Protein AF-A0AAE1B5F7-F1 (afdb_monomer)

Secondary structure (DSSP, 8-state):
------PPP---------S------TT--TT---HHHHTSEEEEEESS----SS---S---EEEEEESSS--TT--STTTTTEEEEEEESS--EEEEE--S--EE--SSS-EEEEE----EEE-TTS-EEE-EEEEEEEE-TT------SSTT-EEEPS-EEEEEEETTTTEEEEEEEEGGGS----------HHHHHHHHHHHHHHHHHHHHHHHHHHTT--GGGGSTTHHHHHHHHHHHHHHHHHHHHHHHGGG-------

Solvent-accessible surface area (backbone atoms only — not comparable to full-atom values): 15334 Å² total; per-residue (Å²): 137,88,82,82,81,86,82,80,81,91,83,77,84,88,79,86,80,95,72,92,75,84,74,82,58,99,80,66,62,85,55,52,54,59,66,61,56,49,51,33,34,32,35,41,86,32,70,55,83,62,92,68,84,83,85,66,91,68,61,57,54,29,39,38,40,43,33,45,59,38,56,34,63,86,42,89,46,77,62,24,47,52,12,15,24,25,38,45,35,92,88,54,52,41,17,32,5,32,52,40,82,71,32,69,47,68,60,102,56,92,37,39,30,35,53,28,50,71,19,41,82,38,79,20,78,77,77,48,76,36,48,18,22,29,41,40,39,26,39,55,29,86,83,33,70,73,77,81,68,102,58,79,74,46,78,37,74,64,69,56,76,70,50,76,48,70,39,53,77,69,32,34,36,42,36,31,31,41,20,28,36,27,39,62,54,80,74,76,68,82,67,78,48,72,66,55,55,52,50,52,55,50,51,54,54,50,52,52,50,47,54,56,35,26,54,54,27,45,76,71,68,41,61,76,76,60,21,46,63,64,44,73,57,62,70,44,43,65,57,54,50,53,51,53,50,50,56,56,57,56,57,61,61,63,72,78,68,79,73,93,81,88,129

Foldseek 3Di:
DDDDDDDDDDPDDDDDDDDDDPPPPVFDPAQFDCVLQQQEKEKEWAQAADDDAPDDPRGFIKIKIAHALDAPCVPPDPPRHQARIWIGTPVDIWRQFHHDNHQWDDDVDLKIKGKGWQIDFGQAPVRDTGHHIEIEIEDADLVQANDDDPDGYDHYYRPAWDDWHAHRNHNYIYTYGYYNRSDGDPPVPVPCPPVNVVVVVVVVVVVVQQVVQLVVCVVVVDDDCSSGRPSVVVVCVVVVVVVVVCVVVVVVVVVPPPDPDDD

Mean predicted aligned error: 15.22 Å

Structure (mmCIF, N/CA/C/O backbone):
data_AF-A0AAE1B5F7-F1
#
_entry.id   AF-A0AAE1B5F7-F1
#
loop_
_atom_site.group_PDB
_atom_site.id
_atom_site.type_symbol
_atom_site.label_atom_id
_atom_site.label_alt_id
_atom_site.label_comp_id
_atom_site.label_asym_id
_atom_site.label_entity_id
_atom_site.label_seq_id
_atom_site.pdbx_PDB_ins_code
_atom_site.Cartn_x
_atom_site.Cartn_y
_atom_site.Cartn_z
_atom_site.occupancy
_atom_site.B_iso_or_equiv
_atom_site.auth_seq_id
_atom_site.auth_comp_id
_atom_site.auth_asym_id
_atom_site.auth_atom_id
_atom_site.pdbx_PDB_model_num
ATOM 1 N N . MET A 1 1 ? 36.929 -25.342 -2.440 1.00 39.12 1 MET A N 1
ATOM 2 C CA . MET A 1 1 ? 35.970 -25.092 -1.342 1.00 39.12 1 MET A CA 1
ATOM 3 C C . MET A 1 1 ? 34.573 -25.347 -1.876 1.00 39.12 1 MET A C 1
ATOM 5 O O . MET A 1 1 ? 34.064 -24.536 -2.635 1.00 39.12 1 MET A O 1
ATOM 9 N N . GLN A 1 2 ? 34.016 -26.521 -1.584 1.00 28.66 2 GLN A N 1
ATOM 10 C CA . GLN A 1 2 ? 32.640 -26.877 -1.932 1.00 28.66 2 GLN A CA 1
ATOM 11 C C . GLN A 1 2 ? 31.728 -26.408 -0.796 1.00 28.66 2 GLN A C 1
ATOM 13 O O . GLN A 1 2 ? 31.968 -26.753 0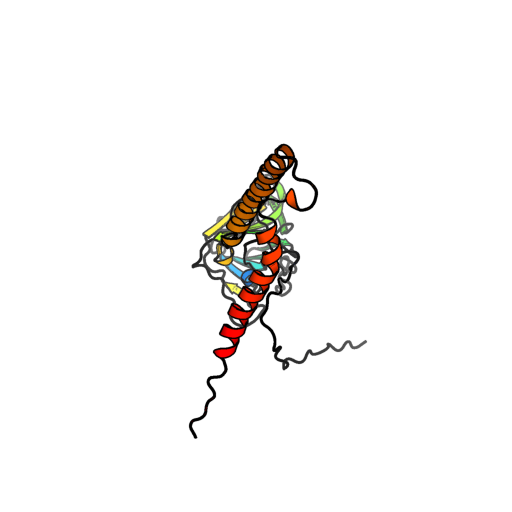.358 1.00 28.66 2 GLN A O 1
ATOM 18 N N . VAL A 1 3 ? 30.721 -25.600 -1.123 1.00 32.44 3 VAL A N 1
ATOM 19 C CA . VAL A 1 3 ? 29.686 -25.162 -0.183 1.00 32.44 3 VAL A CA 1
ATOM 20 C C . VAL A 1 3 ? 28.408 -25.907 -0.541 1.00 32.44 3 VAL A C 1
ATOM 22 O O . VAL A 1 3 ? 27.803 -25.664 -1.582 1.00 32.44 3 VAL A O 1
ATOM 25 N N . THR A 1 4 ? 28.032 -26.850 0.312 1.00 29.94 4 THR A N 1
ATOM 26 C CA . THR A 1 4 ? 26.764 -27.580 0.244 1.00 29.94 4 THR A CA 1
ATOM 27 C C . THR A 1 4 ? 25.649 -26.711 0.839 1.00 29.94 4 THR A C 1
ATOM 29 O O . THR A 1 4 ? 25.837 -26.187 1.939 1.00 29.94 4 THR A O 1
ATOM 32 N N . PRO A 1 5 ? 24.483 -26.552 0.190 1.00 33.81 5 PRO A N 1
ATOM 33 C CA . PRO A 1 5 ? 23.350 -25.867 0.799 1.00 33.81 5 PRO A CA 1
ATOM 34 C C . PRO A 1 5 ? 22.538 -26.815 1.697 1.00 33.81 5 PRO A C 1
ATOM 36 O O . PRO A 1 5 ? 22.235 -27.950 1.333 1.00 33.81 5 PRO A O 1
ATOM 39 N N . LEU A 1 6 ? 22.173 -26.319 2.882 1.00 31.50 6 LEU A N 1
ATOM 40 C CA . LEU A 1 6 ? 21.264 -26.964 3.832 1.00 31.50 6 LEU A CA 1
ATOM 41 C C . LEU A 1 6 ? 19.841 -27.027 3.257 1.00 31.50 6 LEU A C 1
ATOM 43 O O . LEU A 1 6 ? 19.159 -26.009 3.138 1.00 31.50 6 LEU A O 1
ATOM 47 N N . ILE A 1 7 ? 19.387 -28.239 2.945 1.00 33.91 7 ILE A N 1
ATOM 48 C CA . ILE A 1 7 ? 17.993 -28.557 2.619 1.00 33.91 7 ILE A CA 1
ATOM 49 C C . ILE A 1 7 ? 17.186 -28.522 3.927 1.00 33.91 7 ILE A C 1
ATOM 51 O O . ILE A 1 7 ? 17.466 -29.283 4.852 1.00 33.91 7 ILE A O 1
ATOM 55 N N . LYS A 1 8 ? 16.194 -27.627 4.022 1.00 36.69 8 LYS A N 1
ATOM 56 C CA . LYS A 1 8 ? 15.188 -27.631 5.098 1.00 36.69 8 LYS A CA 1
ATOM 57 C C . LYS A 1 8 ? 14.030 -28.557 4.714 1.00 36.69 8 LYS A C 1
ATOM 59 O O . LYS A 1 8 ? 13.440 -28.412 3.649 1.00 36.69 8 LYS A O 1
ATOM 64 N N . ASP A 1 9 ? 13.742 -29.486 5.614 1.00 33.28 9 ASP A N 1
ATOM 65 C CA . ASP A 1 9 ? 12.749 -30.559 5.527 1.00 33.28 9 ASP A CA 1
ATOM 66 C C . ASP A 1 9 ? 11.289 -30.026 5.566 1.00 33.28 9 ASP A C 1
ATOM 68 O O . ASP A 1 9 ? 10.958 -29.265 6.484 1.00 33.28 9 ASP A O 1
ATOM 72 N N . PRO A 1 10 ? 10.404 -30.364 4.600 1.00 38.94 10 PRO A N 1
ATOM 73 C CA . PRO A 1 10 ? 9.075 -29.757 4.468 1.00 38.94 10 PRO A CA 1
ATOM 74 C C . PRO A 1 10 ? 7.929 -30.453 5.236 1.00 38.94 10 PRO A C 1
ATOM 76 O O . PRO A 1 10 ? 6.769 -30.127 4.991 1.00 38.94 10 PRO A O 1
ATOM 79 N N . THR A 1 11 ? 8.175 -31.383 6.166 1.00 34.34 11 THR A N 1
ATOM 80 C CA . THR A 1 11 ? 7.097 -32.251 6.705 1.00 34.34 11 THR A CA 1
ATOM 81 C C . THR A 1 11 ? 6.699 -32.058 8.174 1.00 34.34 11 THR A C 1
ATOM 83 O O . THR A 1 11 ? 6.079 -32.952 8.749 1.00 34.34 11 THR A O 1
ATOM 86 N N . LYS A 1 12 ? 6.948 -30.903 8.809 1.00 31.64 12 LYS A N 1
ATOM 87 C CA . LYS A 1 12 ? 6.387 -30.629 10.154 1.00 31.64 12 LYS A CA 1
ATOM 88 C C . LYS A 1 12 ? 5.218 -29.632 10.133 1.00 31.64 12 LYS A C 1
ATOM 90 O O . LYS A 1 12 ? 5.454 -28.440 9.943 1.00 31.64 12 LYS A O 1
ATOM 95 N N . PRO A 1 13 ? 3.971 -30.076 10.396 1.00 33.38 13 PRO A N 1
ATOM 96 C CA . PRO A 1 13 ? 2.857 -29.172 10.651 1.00 33.38 13 PRO A CA 1
ATOM 97 C C . PRO A 1 13 ? 2.987 -28.565 12.056 1.00 33.38 13 PRO A C 1
ATOM 99 O O . PRO A 1 13 ? 3.070 -29.281 13.054 1.00 33.38 13 PRO A O 1
ATOM 102 N N . TYR A 1 14 ? 2.999 -27.234 12.139 1.00 35.84 14 TYR A N 1
ATOM 103 C CA . TYR A 1 14 ? 2.874 -26.516 13.407 1.00 35.84 14 TYR A CA 1
ATOM 104 C C . TYR A 1 14 ? 1.413 -26.547 13.869 1.00 35.84 14 TYR A C 1
ATOM 106 O O . TYR A 1 14 ? 0.544 -25.916 13.269 1.00 35.84 14 TYR A O 1
ATOM 114 N N . ALA A 1 15 ? 1.159 -27.290 14.944 1.00 36.66 15 ALA A N 1
ATOM 115 C CA . ALA A 1 15 ? -0.082 -27.272 15.704 1.00 36.66 15 ALA A CA 1
ATOM 116 C C . ALA A 1 15 ? 0.082 -26.409 16.970 1.00 36.66 15 ALA A C 1
ATOM 118 O O . ALA A 1 15 ? 1.083 -26.527 17.676 1.00 36.66 15 ALA A O 1
ATOM 119 N N . GLY A 1 16 ? -0.937 -25.593 17.267 1.00 33.34 16 GLY A N 1
ATOM 120 C CA . GLY A 1 16 ? -1.094 -24.802 18.499 1.00 33.34 16 GLY A CA 1
ATOM 121 C C . GLY A 1 16 ? -0.677 -23.330 18.334 1.00 33.34 16 GLY A C 1
ATOM 122 O O . GLY A 1 16 ? 0.374 -23.047 17.785 1.00 33.34 16 GLY A O 1
ATOM 123 N N . ASN A 1 17 ? -1.415 -22.319 18.791 1.00 30.75 17 ASN A N 1
ATOM 124 C CA . ASN A 1 17 ? -2.595 -22.302 19.643 1.00 30.75 17 ASN A CA 1
ATOM 125 C C . ASN A 1 17 ? -3.299 -20.938 19.483 1.00 30.75 17 ASN A C 1
ATOM 127 O O . ASN A 1 17 ? -2.647 -19.918 19.252 1.00 30.75 17 ASN A O 1
ATOM 131 N N . SER A 1 18 ? -4.625 -20.912 19.613 1.00 47.12 18 SER A N 1
ATOM 132 C CA . SER A 1 18 ? -5.421 -19.686 19.603 1.00 47.12 18 SER A CA 1
ATOM 133 C C . SER A 1 18 ? -5.291 -18.943 20.932 1.00 47.12 18 SER A C 1
ATOM 135 O O . SER A 1 18 ? -5.803 -19.418 21.940 1.00 47.12 18 SER A O 1
ATOM 137 N N . SER A 1 19 ? -4.672 -17.764 20.918 1.00 36.56 19 SER A N 1
ATOM 138 C CA . SER A 1 19 ? -4.978 -16.649 21.829 1.00 36.56 19 SER A CA 1
ATOM 139 C C . SER A 1 19 ? -3.988 -15.510 21.591 1.00 36.56 19 SER A C 1
ATOM 141 O O . SER A 1 19 ? -2.807 -15.646 21.891 1.00 36.56 19 SER A O 1
ATOM 143 N N . HIS A 1 20 ? -4.486 -14.392 21.055 1.00 40.84 20 HIS A N 1
ATOM 144 C CA . HIS A 1 20 ? -3.958 -13.037 21.254 1.00 40.84 20 HIS A CA 1
ATOM 145 C C . HIS A 1 20 ? -2.428 -12.888 21.381 1.00 40.84 20 HIS A C 1
ATOM 147 O O . HIS A 1 20 ? -1.924 -12.413 22.393 1.00 40.84 20 HIS A O 1
ATOM 153 N N . GLN A 1 21 ? -1.680 -13.182 20.319 1.00 35.28 21 GLN A N 1
ATOM 154 C CA . GLN A 1 21 ? -0.366 -12.568 20.138 1.00 35.28 21 GLN A CA 1
ATOM 155 C C . GLN A 1 21 ? -0.509 -11.421 19.140 1.00 35.28 21 GLN A C 1
ATOM 157 O O . GLN A 1 21 ? -0.551 -11.619 17.927 1.00 35.28 21 GLN A O 1
ATOM 162 N N . ARG A 1 22 ? -0.602 -10.194 19.673 1.00 40.88 22 ARG A N 1
ATOM 163 C CA . ARG A 1 22 ? -0.218 -8.984 18.936 1.00 40.88 22 ARG A CA 1
ATOM 164 C C . ARG A 1 22 ? 1.265 -9.138 18.611 1.00 40.88 22 ARG A C 1
ATOM 166 O O . ARG A 1 22 ? 2.125 -8.731 19.385 1.00 40.88 22 ARG A O 1
ATOM 173 N N . PHE A 1 23 ? 1.557 -9.755 17.472 1.00 40.53 23 PHE A N 1
ATOM 174 C CA . PHE A 1 23 ? 2.849 -9.614 16.826 1.00 40.53 23 PHE A CA 1
ATOM 175 C C . PHE A 1 23 ? 2.984 -8.140 16.450 1.00 40.53 23 PHE A C 1
ATOM 177 O O . PHE A 1 23 ? 2.450 -7.698 15.433 1.00 40.53 23 PHE A O 1
ATOM 184 N N . TYR A 1 24 ? 3.651 -7.367 17.306 1.00 38.56 24 TYR A N 1
ATOM 185 C CA . TYR A 1 24 ? 4.179 -6.061 16.938 1.00 38.56 24 TYR A CA 1
ATOM 186 C C . TYR A 1 24 ? 5.165 -6.291 15.788 1.00 38.56 24 TYR A C 1
ATOM 188 O O . TYR A 1 24 ? 6.317 -6.657 16.000 1.00 38.56 24 TYR A O 1
ATOM 196 N N . LYS A 1 25 ? 4.679 -6.150 14.551 1.00 48.97 25 LYS A N 1
ATOM 197 C CA . LYS A 1 25 ? 5.530 -6.052 13.369 1.00 48.97 25 LYS A CA 1
ATOM 198 C C . LYS A 1 25 ? 6.017 -4.601 13.306 1.00 48.97 25 LYS A C 1
ATOM 200 O O . LYS A 1 25 ? 5.171 -3.717 13.181 1.00 48.97 25 LYS A O 1
ATOM 205 N N . PRO A 1 26 ? 7.332 -4.338 13.387 1.00 43.59 26 PRO A N 1
ATOM 206 C CA . PRO A 1 26 ? 7.881 -2.991 13.587 1.00 43.59 26 PRO A CA 1
ATOM 207 C C . PRO A 1 26 ? 7.655 -1.991 12.434 1.00 43.59 26 PRO A C 1
ATOM 209 O O . PRO A 1 26 ? 8.122 -0.863 12.518 1.00 43.59 26 PRO A O 1
ATOM 212 N N . TYR A 1 27 ? 6.908 -2.357 11.387 1.00 55.88 27 TYR A N 1
ATOM 213 C CA . TYR A 1 27 ? 6.725 -1.543 10.179 1.00 55.88 27 TYR A CA 1
ATOM 214 C C . TYR A 1 27 ? 5.295 -1.583 9.616 1.00 55.88 27 TYR A C 1
ATOM 216 O O . TYR A 1 27 ? 5.091 -1.352 8.429 1.00 55.88 27 TYR A O 1
ATOM 224 N N . ALA A 1 28 ? 4.296 -1.904 10.446 1.00 65.06 28 ALA A N 1
ATOM 225 C CA . ALA A 1 28 ? 2.895 -1.907 10.027 1.00 65.06 28 ALA A CA 1
ATOM 226 C C . ALA A 1 28 ? 2.299 -0.494 10.054 1.00 65.06 28 ALA A C 1
ATOM 228 O O . ALA A 1 28 ? 2.217 0.117 11.117 1.00 65.06 28 ALA A O 1
ATOM 229 N N . VAL A 1 29 ? 1.838 0.009 8.902 1.00 76.94 29 VAL A N 1
ATOM 230 C CA . VAL A 1 29 ? 1.009 1.223 8.853 1.00 76.94 29 VAL A CA 1
ATOM 231 C C . VAL A 1 29 ? -0.304 0.929 9.600 1.00 76.94 29 VAL A C 1
ATOM 233 O O . VAL A 1 29 ? -1.052 0.046 9.164 1.00 76.94 29 VAL A O 1
ATOM 236 N N . PRO A 1 30 ? -0.603 1.610 10.724 1.00 78.88 30 PRO A N 1
ATOM 237 C CA . PRO A 1 30 ? -1.748 1.264 11.557 1.00 78.88 30 PRO A CA 1
ATOM 238 C C . PRO A 1 30 ? -3.066 1.316 10.779 1.00 78.88 30 PRO A C 1
ATOM 240 O O . PRO A 1 30 ? -3.359 2.282 10.075 1.00 78.88 30 PRO A O 1
ATOM 243 N N . GLY A 1 31 ? -3.880 0.270 10.926 1.00 80.44 31 GLY A N 1
ATOM 244 C CA . GLY A 1 31 ? -5.232 0.213 10.371 1.00 80.44 31 GLY A CA 1
ATOM 245 C C . GLY A 1 31 ? -5.347 -0.266 8.922 1.00 80.44 31 GLY A C 1
ATOM 246 O O . GLY A 1 31 ? -6.475 -0.431 8.466 1.00 80.44 31 GLY A O 1
ATOM 247 N N . PHE A 1 32 ? -4.243 -0.542 8.221 1.00 87.19 32 PHE A N 1
ATOM 248 C CA . PHE A 1 32 ? -4.261 -1.078 6.854 1.00 87.19 32 PHE A CA 1
ATOM 249 C C . PHE A 1 32 ? -3.722 -2.512 6.788 1.00 87.19 32 PHE A C 1
ATOM 251 O O . PHE A 1 32 ? -2.839 -2.893 7.553 1.00 87.19 32 PHE A O 1
ATOM 258 N N . ASP A 1 33 ? -4.232 -3.298 5.840 1.00 88.25 33 ASP A N 1
ATOM 259 C CA . ASP A 1 33 ? -3.763 -4.658 5.556 1.00 88.25 33 ASP A CA 1
ATOM 260 C C . ASP A 1 33 ? -3.138 -4.709 4.162 1.00 88.25 33 ASP A C 1
ATOM 262 O O . ASP A 1 33 ? -3.834 -4.659 3.154 1.00 88.25 33 ASP A O 1
ATOM 266 N N . TYR A 1 34 ? -1.815 -4.797 4.091 1.00 88.56 34 TYR A N 1
ATOM 267 C CA . TYR A 1 34 ? -1.070 -4.822 2.832 1.00 88.56 34 TYR A CA 1
ATOM 268 C C . TYR A 1 34 ? -0.324 -6.144 2.602 1.00 88.56 34 TYR A C 1
ATOM 270 O O . TYR A 1 34 ? 0.445 -6.249 1.648 1.00 88.56 34 TYR A O 1
ATOM 278 N N . PHE A 1 35 ? -0.565 -7.183 3.415 1.00 87.81 35 PHE A N 1
ATOM 279 C CA . PHE A 1 35 ? 0.177 -8.450 3.320 1.00 87.81 35 PHE A CA 1
ATOM 280 C C . PHE A 1 35 ? -0.008 -9.151 1.974 1.00 87.81 35 PHE A C 1
ATOM 282 O O . PHE A 1 35 ? 0.935 -9.725 1.428 1.00 87.81 35 PHE A O 1
ATOM 289 N N . ASN A 1 36 ? -1.207 -9.054 1.398 1.00 88.69 36 ASN A N 1
ATOM 290 C CA . ASN A 1 36 ? -1.457 -9.616 0.076 1.00 88.69 36 ASN A CA 1
ATOM 291 C C . ASN A 1 36 ? -0.635 -8.916 -1.011 1.00 88.69 36 ASN A C 1
ATOM 293 O O . ASN A 1 36 ? -0.268 -9.566 -1.983 1.00 88.69 36 ASN A O 1
ATOM 297 N N . LEU A 1 37 ? -0.312 -7.627 -0.848 1.00 90.06 37 LEU A N 1
ATOM 298 C CA . LEU A 1 37 ? 0.513 -6.892 -1.810 1.00 90.06 37 LEU A CA 1
ATOM 299 C C . LEU A 1 37 ? 1.960 -7.393 -1.791 1.00 90.06 37 LEU A C 1
ATOM 301 O O . LEU A 1 37 ? 2.561 -7.541 -2.849 1.00 90.06 37 LEU A O 1
ATOM 305 N N . THR A 1 38 ? 2.499 -7.702 -0.610 1.00 90.19 38 THR A N 1
ATOM 306 C CA . THR A 1 38 ? 3.886 -8.173 -0.440 1.00 90.19 38 THR A CA 1
ATOM 307 C C . THR A 1 38 ? 4.090 -9.643 -0.812 1.00 90.19 38 THR A C 1
ATOM 309 O O . THR A 1 38 ? 5.218 -10.100 -0.922 1.00 90.19 38 THR A O 1
ATOM 312 N N . ALA A 1 39 ? 3.016 -10.414 -0.989 1.00 87.56 39 ALA A N 1
ATOM 313 C CA . ALA A 1 39 ? 3.098 -11.857 -1.220 1.00 87.56 39 ALA A CA 1
ATOM 314 C C . ALA A 1 39 ? 3.431 -12.255 -2.676 1.00 87.56 39 ALA A C 1
ATOM 316 O O . ALA A 1 39 ? 3.707 -13.426 -2.946 1.00 87.56 39 ALA A O 1
ATOM 317 N N . ALA A 1 40 ? 3.402 -11.310 -3.620 1.00 88.88 40 ALA A N 1
ATOM 318 C CA . ALA A 1 40 ? 3.631 -11.559 -5.041 1.00 88.88 40 ALA A CA 1
ATOM 319 C C . ALA A 1 40 ? 4.286 -10.357 -5.737 1.00 88.88 40 ALA A C 1
ATOM 321 O O . ALA A 1 40 ? 4.330 -9.250 -5.200 1.00 88.88 40 ALA A O 1
ATOM 322 N N . VAL A 1 41 ? 4.783 -10.587 -6.953 1.00 91.50 41 VAL A N 1
ATOM 323 C CA . VAL A 1 41 ? 5.164 -9.514 -7.878 1.00 91.50 41 VAL A CA 1
ATOM 324 C C . VAL A 1 41 ? 3.969 -9.227 -8.777 1.00 91.50 41 VAL A C 1
ATOM 326 O O . VAL A 1 41 ? 3.303 -10.147 -9.252 1.00 91.50 41 VAL A O 1
ATOM 329 N N . TRP A 1 42 ? 3.694 -7.955 -9.022 1.00 92.75 42 TRP A N 1
ATOM 330 C CA . TRP A 1 42 ? 2.533 -7.520 -9.785 1.00 92.75 42 TRP A CA 1
ATOM 331 C C . TRP A 1 42 ? 2.966 -6.973 -11.134 1.00 92.75 42 TRP A C 1
ATOM 333 O O . TRP A 1 42 ? 3.833 -6.111 -11.194 1.00 92.75 42 TRP A O 1
ATOM 343 N N . ALA A 1 43 ? 2.359 -7.468 -12.205 1.00 93.00 43 ALA A N 1
ATOM 344 C CA . ALA A 1 43 ? 2.555 -6.982 -13.560 1.00 93.00 43 ALA A CA 1
ATOM 345 C C . ALA A 1 43 ? 1.326 -6.207 -14.039 1.00 93.00 43 ALA A C 1
ATOM 347 O O . ALA A 1 43 ? 0.176 -6.582 -13.783 1.00 93.00 43 ALA A O 1
ATOM 348 N N . LEU A 1 44 ? 1.576 -5.125 -14.762 1.00 92.56 44 LEU A N 1
ATOM 349 C CA . LEU A 1 44 ? 0.572 -4.325 -15.438 1.00 92.56 44 LEU A CA 1
ATOM 350 C C . LEU A 1 44 ? 0.939 -4.219 -16.908 1.00 92.56 44 LEU A C 1
ATOM 352 O O . LEU A 1 44 ? 1.967 -3.642 -17.242 1.00 92.56 44 LEU A O 1
ATOM 356 N N . ASN A 1 45 ? 0.063 -4.718 -17.772 1.00 91.44 45 ASN A N 1
ATOM 357 C CA . ASN A 1 45 ? 0.176 -4.494 -19.207 1.00 91.44 45 ASN A CA 1
ATOM 358 C C . ASN A 1 45 ? -0.427 -3.127 -19.530 1.00 91.44 45 ASN A C 1
ATOM 360 O O . ASN A 1 45 ? -1.620 -2.899 -19.308 1.00 91.44 45 ASN A O 1
ATOM 364 N N . LEU A 1 46 ? 0.408 -2.218 -20.015 1.00 88.19 46 LEU A N 1
ATOM 365 C CA . LEU A 1 46 ? 0.053 -0.853 -20.361 1.00 88.19 46 LEU A CA 1
ATOM 366 C C . LEU A 1 46 ? 0.113 -0.709 -21.878 1.00 88.19 46 LEU A C 1
ATOM 368 O O . LEU A 1 46 ? 1.155 -0.923 -22.485 1.00 88.19 46 LEU A O 1
ATOM 372 N N . ASN A 1 47 ? -1.003 -0.315 -22.487 1.00 81.25 47 ASN A N 1
ATOM 373 C CA . ASN A 1 47 ? -1.060 -0.037 -23.929 1.00 81.25 47 ASN A CA 1
ATOM 374 C C . ASN A 1 47 ? -0.704 1.426 -24.249 1.00 81.25 47 ASN A C 1
ATOM 376 O O . ASN A 1 47 ? -0.545 1.795 -25.404 1.00 81.25 47 ASN A O 1
ATOM 380 N N . GLN A 1 48 ? -0.637 2.271 -23.220 1.00 71.19 48 GLN A N 1
ATOM 381 C CA . GLN A 1 48 ? -0.339 3.698 -23.274 1.00 71.19 48 GLN A CA 1
ATOM 382 C C . GLN A 1 48 ? 0.199 4.125 -21.898 1.00 71.19 48 GLN A C 1
ATOM 384 O O . GLN A 1 48 ? -0.094 3.459 -20.904 1.00 71.19 48 GLN A O 1
ATOM 389 N N . SER A 1 49 ? 0.954 5.229 -21.834 1.00 75.00 49 SER A N 1
ATOM 390 C CA . SER A 1 49 ? 1.518 5.809 -20.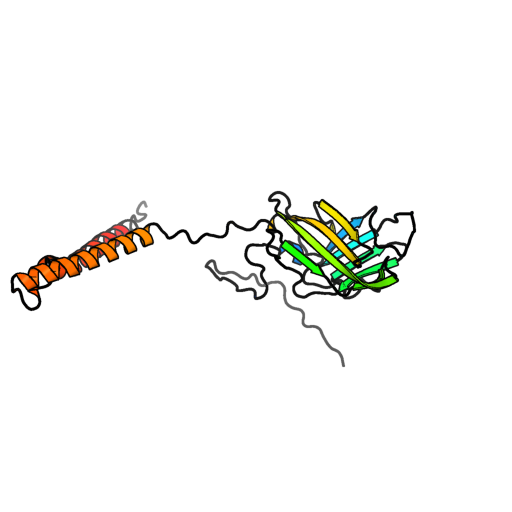590 1.00 75.00 49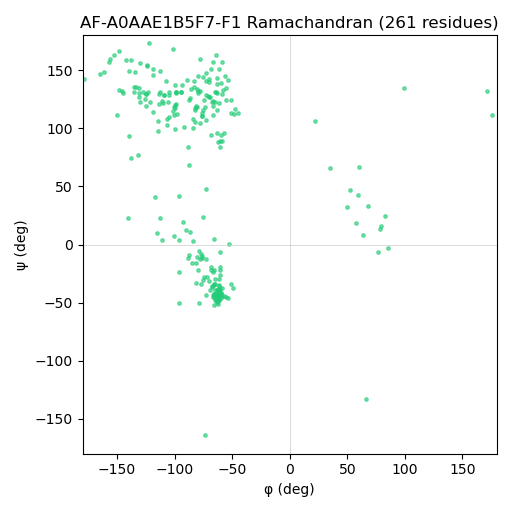 SER A CA 1
ATOM 391 C C . SER A 1 49 ? 2.825 5.202 -20.061 1.00 75.00 49 SER A C 1
ATOM 393 O O . SER A 1 49 ? 3.128 5.333 -18.877 1.00 75.00 49 SER A O 1
ATOM 395 N N . CYS A 1 50 ? 3.622 4.592 -20.931 1.00 85.88 50 CYS A N 1
ATOM 396 C CA . CYS A 1 50 ? 4.991 4.192 -20.615 1.00 85.88 50 CYS A CA 1
ATOM 397 C C . CYS A 1 50 ? 5.913 5.419 -20.538 1.00 85.88 50 CYS A C 1
ATOM 399 O O . CYS A 1 50 ? 5.725 6.397 -21.264 1.00 85.88 50 CYS A O 1
ATOM 401 N N . VAL A 1 51 ? 6.925 5.365 -19.675 1.00 86.88 51 VAL A N 1
ATOM 402 C CA . VAL A 1 51 ? 8.024 6.331 -19.656 1.00 86.88 51 VAL A CA 1
ATOM 403 C C . VAL A 1 51 ? 8.818 6.156 -20.946 1.00 86.88 51 VAL A C 1
ATOM 405 O O . VAL A 1 51 ? 9.339 5.072 -21.206 1.00 86.88 51 VAL A O 1
ATOM 408 N N . SER A 1 52 ? 8.884 7.207 -21.759 1.00 79.56 52 SER A N 1
ATOM 409 C CA . SER A 1 52 ? 9.627 7.230 -23.020 1.00 79.56 52 SER A CA 1
ATOM 410 C C . SER A 1 52 ? 10.453 8.513 -23.108 1.00 79.56 52 SER A C 1
ATOM 412 O O . SER A 1 52 ? 9.900 9.587 -22.841 1.00 79.56 52 SER A O 1
ATOM 414 N N . PRO A 1 53 ? 11.727 8.457 -23.524 1.00 64.75 53 PRO A N 1
ATOM 415 C CA . PRO A 1 53 ? 12.510 9.662 -23.759 1.00 64.75 53 PRO A CA 1
ATOM 416 C C . PRO A 1 53 ? 11.863 10.506 -24.872 1.00 64.75 53 PRO A C 1
ATOM 418 O O . PRO A 1 53 ? 11.630 10.017 -25.970 1.00 64.75 53 PRO A O 1
ATOM 421 N N . ARG A 1 54 ? 11.522 11.758 -24.526 1.00 59.38 54 ARG A N 1
ATOM 422 C CA . ARG A 1 54 ? 11.110 12.908 -25.368 1.00 59.38 54 ARG A CA 1
ATOM 423 C C . ARG A 1 54 ? 10.541 12.554 -26.771 1.00 59.38 54 ARG A C 1
ATOM 425 O O . ARG A 1 54 ? 11.273 12.274 -27.709 1.00 59.38 54 ARG A O 1
ATOM 432 N N . SER A 1 55 ? 9.214 12.695 -26.898 1.00 50.78 55 SER A N 1
ATOM 433 C CA . SER A 1 55 ? 8.431 12.869 -28.142 1.00 50.78 55 SER A CA 1
ATOM 434 C C . SER A 1 55 ? 8.323 11.723 -29.161 1.00 50.78 55 SER A C 1
ATOM 436 O O . SER A 1 55 ? 8.148 12.001 -30.347 1.00 50.78 55 SER A O 1
ATOM 438 N N . SER A 1 56 ? 8.312 10.451 -28.762 1.00 52.78 56 SER A N 1
ATOM 439 C CA . SER A 1 56 ? 7.691 9.438 -29.626 1.00 52.78 56 SER A CA 1
ATOM 440 C C . SER A 1 56 ? 6.176 9.454 -29.402 1.00 52.78 56 SER A C 1
ATOM 442 O O . SER A 1 56 ? 5.678 8.952 -28.399 1.00 52.78 56 SER A O 1
ATOM 444 N N . SER A 1 57 ? 5.421 10.015 -30.350 1.00 53.31 57 SER A N 1
ATOM 445 C CA . SER A 1 57 ? 3.948 9.931 -30.410 1.00 53.31 57 SER A CA 1
ATOM 446 C C . SER A 1 57 ? 3.422 8.494 -30.539 1.00 53.31 57 SER A C 1
ATOM 448 O O . SER A 1 57 ? 2.216 8.263 -30.489 1.00 53.31 57 SER A O 1
ATOM 450 N N . ASN A 1 58 ? 4.326 7.530 -30.705 1.00 54.06 58 ASN A N 1
ATOM 451 C CA . ASN A 1 58 ? 4.020 6.117 -30.782 1.00 54.06 58 ASN A 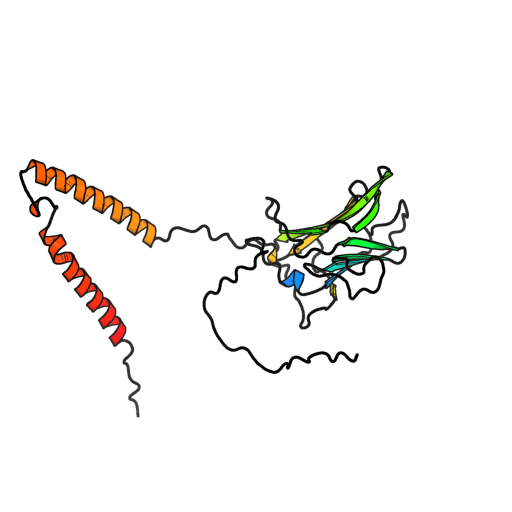CA 1
ATOM 452 C C . ASN A 1 58 ? 4.110 5.533 -29.373 1.00 54.06 58 ASN A C 1
ATOM 454 O O . ASN A 1 58 ? 5.192 5.305 -28.837 1.00 54.06 58 ASN A O 1
ATOM 458 N N . THR A 1 59 ? 2.944 5.338 -28.767 1.00 61.78 59 THR A N 1
ATOM 459 C CA . THR A 1 59 ? 2.766 4.617 -27.509 1.00 61.78 59 THR A CA 1
ATOM 460 C C . THR A 1 59 ? 3.068 3.143 -27.759 1.00 61.78 59 THR A C 1
ATOM 462 O O . THR A 1 59 ? 2.215 2.398 -28.233 1.00 61.78 59 THR A O 1
ATOM 465 N N . SER A 1 60 ? 4.304 2.716 -27.502 1.00 70.69 60 SER A N 1
ATOM 466 C CA . SER A 1 60 ? 4.605 1.288 -27.459 1.00 70.69 60 SER A CA 1
ATOM 467 C C . SER A 1 60 ? 3.960 0.671 -26.214 1.00 70.69 60 SER A C 1
ATOM 469 O O . SER A 1 60 ? 3.915 1.315 -25.159 1.00 70.69 60 SER A O 1
ATOM 471 N N . PRO A 1 61 ? 3.432 -0.560 -26.314 1.00 86.62 61 PRO A N 1
ATOM 472 C CA . PRO A 1 61 ? 2.985 -1.282 -25.139 1.00 86.62 61 PRO A CA 1
ATOM 473 C C . PRO A 1 61 ? 4.183 -1.554 -24.222 1.00 86.62 61 PRO A C 1
ATOM 475 O O . PRO A 1 61 ? 5.289 -1.837 -24.683 1.00 86.62 61 PRO A O 1
ATOM 478 N N . CYS A 1 62 ? 3.967 -1.481 -22.914 1.00 90.94 62 CYS A N 1
ATOM 479 C CA . CYS A 1 62 ? 4.971 -1.852 -21.926 1.00 90.94 62 CYS A CA 1
ATOM 480 C C . CYS A 1 62 ? 4.352 -2.639 -20.780 1.00 90.94 62 CYS A C 1
ATOM 482 O O . CYS A 1 62 ? 3.150 -2.573 -20.515 1.00 90.94 62 CYS A O 1
ATOM 484 N N . ILE A 1 63 ? 5.202 -3.378 -20.079 1.00 92.69 63 ILE A N 1
ATOM 485 C CA . ILE A 1 63 ? 4.836 -4.114 -18.880 1.00 92.69 63 ILE A CA 1
ATOM 486 C C . ILE A 1 63 ? 5.511 -3.445 -17.695 1.00 92.69 63 ILE A C 1
ATOM 488 O O . ILE A 1 63 ? 6.731 -3.306 -17.654 1.00 92.69 63 ILE A O 1
ATOM 492 N N . LEU A 1 64 ? 4.711 -3.040 -16.720 1.00 94.38 64 LEU A N 1
ATOM 493 C CA . LEU A 1 64 ? 5.199 -2.500 -15.465 1.00 94.38 64 LEU A CA 1
ATOM 494 C C . LEU A 1 64 ? 5.165 -3.587 -14.391 1.00 94.38 64 LEU A C 1
ATOM 496 O O . LEU A 1 64 ? 4.097 -4.103 -14.065 1.00 94.38 64 LEU A O 1
ATOM 500 N N . TYR A 1 65 ? 6.323 -3.898 -13.824 1.00 95.12 65 TYR A N 1
ATOM 501 C CA . TYR A 1 65 ? 6.493 -4.801 -12.695 1.00 95.12 65 TYR A CA 1
ATOM 502 C C . TYR A 1 65 ? 6.631 -4.003 -11.403 1.00 95.12 65 TYR A C 1
ATOM 504 O O . TYR A 1 65 ? 7.419 -3.063 -11.327 1.00 95.12 65 TYR A O 1
ATOM 512 N N . ILE A 1 66 ? 5.871 -4.391 -10.383 1.00 95.00 66 ILE A N 1
ATOM 513 C CA . ILE A 1 66 ? 5.851 -3.760 -9.066 1.00 95.00 66 ILE A CA 1
ATOM 514 C C . ILE A 1 66 ? 5.993 -4.846 -8.005 1.00 95.00 66 ILE A C 1
ATOM 516 O O . ILE A 1 66 ? 5.219 -5.805 -7.960 1.00 95.00 66 ILE A O 1
ATOM 520 N N . ALA A 1 67 ? 6.963 -4.674 -7.122 1.00 93.81 67 ALA A N 1
ATOM 521 C CA . ALA A 1 67 ? 7.229 -5.550 -6.002 1.00 93.81 67 ALA A CA 1
ATOM 522 C C . ALA A 1 67 ? 7.249 -4.735 -4.703 1.00 93.81 67 ALA A C 1
ATOM 524 O O . ALA A 1 67 ? 7.969 -3.747 -4.580 1.00 93.81 67 ALA A O 1
ATOM 525 N N . PHE A 1 68 ? 6.432 -5.134 -3.728 1.00 93.25 68 PHE A N 1
ATOM 526 C CA . PHE A 1 68 ? 6.332 -4.450 -2.438 1.00 93.25 68 PHE A CA 1
ATOM 527 C C . PHE A 1 68 ? 7.166 -5.189 -1.391 1.00 93.25 68 PHE A C 1
ATOM 529 O O . PHE A 1 68 ? 7.017 -6.402 -1.259 1.00 93.25 68 PHE A O 1
ATOM 536 N N . CYS A 1 69 ? 8.006 -4.467 -0.638 1.00 91.75 69 CYS A N 1
ATOM 537 C CA . CYS A 1 69 ? 8.903 -5.027 0.391 1.00 91.75 69 CYS A CA 1
ATOM 538 C C . CYS A 1 69 ? 9.882 -6.102 -0.124 1.00 91.75 69 CYS A C 1
ATOM 540 O O . CYS A 1 69 ? 10.403 -6.895 0.656 1.00 91.75 69 CYS A O 1
ATOM 542 N N . GLN A 1 70 ? 10.110 -6.155 -1.434 1.00 91.12 70 GLN A N 1
ATOM 543 C CA . GLN A 1 70 ? 11.030 -7.081 -2.085 1.00 91.12 70 GLN A CA 1
ATOM 544 C C . GLN A 1 70 ? 11.547 -6.447 -3.382 1.00 91.12 70 GLN A C 1
ATOM 546 O O . GLN A 1 70 ? 10.957 -5.490 -3.897 1.00 91.12 70 GLN A O 1
ATOM 551 N N . ASN A 1 71 ? 12.638 -6.986 -3.909 1.00 92.31 71 ASN A N 1
ATOM 552 C CA . ASN A 1 71 ? 13.254 -6.545 -5.154 1.00 92.31 71 ASN A CA 1
ATOM 553 C C . ASN A 1 71 ? 12.893 -7.477 -6.328 1.00 92.31 71 ASN A C 1
ATOM 555 O O . ASN A 1 71 ? 12.330 -8.563 -6.164 1.00 92.31 71 ASN A O 1
ATOM 559 N N . LEU A 1 72 ? 13.202 -7.025 -7.539 1.00 91.75 72 LEU A N 1
ATOM 560 C CA . LEU A 1 72 ? 13.003 -7.738 -8.798 1.00 91.75 72 LEU A CA 1
ATOM 561 C C . LEU A 1 72 ? 14.286 -8.462 -9.242 1.00 91.75 72 LEU A C 1
ATOM 563 O O . LEU A 1 72 ? 14.622 -8.456 -10.419 1.00 91.75 72 LEU A O 1
ATOM 567 N N . ASP A 1 73 ? 15.010 -9.107 -8.321 1.00 89.12 73 ASP A N 1
ATOM 568 C CA . ASP A 1 73 ? 16.289 -9.784 -8.627 1.00 89.12 73 ASP A CA 1
ATOM 569 C C . ASP A 1 73 ? 16.167 -10.909 -9.664 1.00 89.12 73 ASP A C 1
ATOM 571 O O . ASP A 1 73 ? 17.126 -11.224 -10.368 1.00 89.12 73 ASP A O 1
ATOM 575 N N . TRP A 1 74 ? 14.980 -11.510 -9.774 1.00 83.44 74 TRP A N 1
ATOM 576 C CA . TRP A 1 74 ? 14.677 -12.533 -10.775 1.00 83.44 74 TRP A CA 1
ATOM 577 C C . TRP A 1 74 ? 14.635 -11.972 -12.203 1.00 83.44 74 TRP A C 1
ATOM 579 O O . TRP A 1 74 ? 14.770 -12.727 -13.166 1.00 83.44 74 TRP A O 1
ATOM 589 N N . LEU A 1 75 ? 14.428 -10.662 -12.355 1.00 85.31 75 LEU A N 1
ATOM 590 C CA . LEU A 1 75 ? 14.363 -10.010 -13.649 1.00 85.31 75 LEU A CA 1
ATOM 591 C C . LEU A 1 75 ? 15.794 -9.698 -14.104 1.00 85.31 75 LEU A C 1
ATOM 593 O O . LEU A 1 75 ? 16.403 -8.721 -13.682 1.00 85.31 75 LEU A O 1
ATOM 597 N N . VAL A 1 76 ? 16.335 -10.535 -14.992 1.00 84.31 76 VAL A N 1
ATOM 598 C CA . VAL A 1 76 ? 17.712 -10.426 -15.532 1.00 84.31 76 VAL A CA 1
ATOM 599 C C . VAL A 1 76 ? 17.833 -9.299 -16.581 1.00 84.31 76 VAL A C 1
ATOM 601 O O . VAL A 1 76 ? 18.697 -9.320 -17.451 1.00 84.31 76 VAL A O 1
ATOM 604 N N . LEU A 1 77 ? 16.939 -8.310 -16.533 1.00 88.06 77 LEU A N 1
ATOM 605 C CA . LEU A 1 77 ? 16.925 -7.165 -17.435 1.00 88.06 77 LEU A CA 1
ATOM 606 C C . LEU A 1 77 ? 17.537 -5.976 -16.703 1.00 88.06 77 LEU A C 1
ATOM 608 O O . LEU A 1 77 ? 16.965 -5.491 -15.732 1.00 88.06 77 LEU A O 1
ATOM 612 N N . GLU A 1 78 ? 18.679 -5.485 -17.167 1.00 89.19 78 GLU A N 1
ATOM 613 C CA . GLU A 1 78 ? 19.208 -4.194 -16.717 1.00 89.19 78 GLU A CA 1
ATOM 614 C C . GLU A 1 78 ? 18.364 -3.055 -17.327 1.00 89.19 78 GLU A C 1
ATOM 616 O O . GLU A 1 78 ? 17.946 -3.174 -18.488 1.00 89.19 78 GLU A O 1
ATOM 621 N N . PRO A 1 79 ? 18.062 -1.973 -16.582 1.00 90.81 79 PRO A N 1
ATOM 622 C CA . PRO A 1 79 ? 18.489 -1.634 -15.210 1.00 90.81 79 PRO A CA 1
ATOM 623 C C . PRO A 1 79 ? 17.515 -2.104 -14.106 1.00 90.81 79 PRO A C 1
ATOM 625 O O . PRO A 1 79 ? 17.491 -1.578 -12.996 1.00 90.81 79 PRO A O 1
ATOM 628 N N . CYS A 1 80 ? 16.641 -3.066 -14.399 1.00 92.19 80 CYS A N 1
ATOM 629 C CA . CYS A 1 80 ? 15.567 -3.464 -13.494 1.00 92.19 80 CYS A CA 1
ATOM 630 C C . CYS A 1 80 ? 15.979 -4.435 -12.387 1.00 92.19 80 CYS A C 1
ATOM 632 O O . CYS A 1 80 ? 15.244 -4.593 -11.405 1.00 92.19 80 CYS A O 1
ATOM 634 N N . LYS A 1 81 ? 17.136 -5.079 -12.516 1.00 94.06 81 LYS A N 1
ATOM 635 C CA . LYS A 1 81 ? 17.680 -5.951 -11.482 1.00 94.06 81 LYS A CA 1
ATOM 636 C C . LYS A 1 81 ? 17.877 -5.167 -10.177 1.00 94.06 81 LYS A C 1
ATOM 638 O O . LYS A 1 81 ? 18.444 -4.081 -10.175 1.00 94.06 81 LYS A O 1
ATOM 643 N N . GLY A 1 82 ? 17.377 -5.693 -9.059 1.00 91.69 82 GLY A N 1
ATOM 644 C CA . GLY A 1 82 ? 17.449 -5.024 -7.753 1.00 91.69 82 GLY A CA 1
ATOM 645 C C . GLY A 1 82 ? 16.452 -3.875 -7.535 1.00 91.69 82 GLY A C 1
ATOM 646 O O . GLY A 1 82 ? 16.341 -3.375 -6.417 1.00 91.69 82 GLY A O 1
ATOM 647 N N . SER A 1 83 ? 15.680 -3.469 -8.548 1.00 95.31 83 SER A N 1
ATOM 648 C CA . SER A 1 83 ? 14.620 -2.456 -8.397 1.00 95.31 83 SER A CA 1
ATOM 649 C C . SER A 1 83 ? 13.354 -3.045 -7.754 1.00 95.31 83 SER A C 1
ATOM 651 O O . SER A 1 83 ? 13.148 -4.258 -7.778 1.00 95.31 83 SER A O 1
ATOM 653 N N . SER A 1 84 ? 12.480 -2.211 -7.179 1.00 95.25 84 SER A N 1
ATOM 654 C CA . SER A 1 84 ? 11.121 -2.640 -6.779 1.00 95.25 84 SER A CA 1
ATOM 655 C C . SER A 1 84 ? 10.078 -2.302 -7.839 1.00 95.25 84 SER A C 1
ATOM 657 O O . SER A 1 84 ? 9.023 -2.935 -7.881 1.00 95.25 84 SER A O 1
ATOM 659 N N . VAL A 1 85 ? 10.352 -1.311 -8.689 1.00 96.12 85 VAL A N 1
ATOM 660 C CA . VAL A 1 85 ? 9.464 -0.920 -9.782 1.00 96.12 85 VAL A CA 1
ATOM 661 C C . VAL A 1 85 ? 10.263 -0.830 -11.070 1.00 96.12 85 VAL A C 1
ATOM 663 O O . VAL A 1 85 ? 11.203 -0.045 -11.163 1.00 96.12 85 VAL A O 1
ATOM 666 N N . CYS A 1 86 ? 9.854 -1.596 -12.074 1.00 95.81 86 CYS A N 1
ATOM 667 C CA . CYS A 1 86 ? 10.516 -1.654 -13.370 1.00 95.81 86 CYS A CA 1
ATOM 668 C C . CYS A 1 86 ? 9.497 -1.596 -14.499 1.00 95.81 86 CYS A C 1
ATOM 670 O O . CYS A 1 86 ? 8.501 -2.318 -14.483 1.00 95.81 86 CYS A O 1
ATOM 672 N N . GLN A 1 87 ? 9.786 -0.791 -15.511 1.00 94.25 87 GLN A N 1
ATOM 673 C CA . GLN A 1 87 ? 9.108 -0.831 -16.795 1.00 94.25 87 GLN A CA 1
ATOM 674 C C . GLN A 1 87 ? 9.950 -1.614 -17.802 1.00 94.25 87 GLN A C 1
ATOM 676 O O . GLN A 1 87 ? 11.125 -1.312 -17.997 1.00 94.25 87 GLN A O 1
ATOM 681 N N . VAL A 1 88 ? 9.315 -2.560 -18.491 1.00 92.69 88 VAL A N 1
ATOM 682 C CA . VAL A 1 88 ? 9.881 -3.304 -19.619 1.00 92.69 88 VAL A CA 1
ATOM 683 C C . VAL A 1 88 ? 9.107 -2.930 -20.876 1.00 92.69 88 VAL A C 1
ATOM 685 O O . VAL A 1 88 ? 7.889 -3.106 -20.927 1.00 92.69 88 VAL A O 1
ATOM 688 N N . ALA A 1 89 ? 9.796 -2.393 -21.875 1.00 89.88 89 ALA A N 1
ATOM 689 C CA . ALA A 1 89 ? 9.218 -1.990 -23.153 1.00 89.88 89 ALA A CA 1
ATOM 690 C C . ALA A 1 89 ? 10.194 -2.310 -24.288 1.00 89.88 89 ALA A C 1
ATOM 692 O O . ALA A 1 89 ? 11.399 -2.371 -24.060 1.00 89.88 89 ALA A O 1
ATOM 693 N N . ASP A 1 90 ? 9.689 -2.421 -25.517 1.00 83.69 90 ASP A N 1
ATOM 694 C CA . ASP A 1 90 ? 10.533 -2.701 -26.690 1.00 83.69 90 ASP A CA 1
ATOM 695 C C . ASP A 1 90 ? 11.590 -1.610 -26.938 1.00 83.69 90 ASP A C 1
ATOM 697 O O . ASP A 1 90 ? 12.662 -1.886 -27.467 1.00 83.69 90 ASP A O 1
ATOM 701 N N . ALA A 1 91 ? 11.286 -0.363 -26.557 1.00 82.19 91 ALA A N 1
ATOM 702 C CA . ALA A 1 91 ? 12.175 0.778 -26.763 1.00 82.19 91 ALA A CA 1
ATOM 703 C C . ALA A 1 91 ? 13.314 0.835 -25.733 1.00 82.19 91 ALA A C 1
ATOM 705 O O . ALA A 1 91 ? 14.473 1.019 -26.100 1.00 82.19 91 ALA A O 1
ATOM 706 N N . ALA A 1 92 ? 12.976 0.728 -24.447 1.00 86.50 92 ALA A N 1
ATOM 707 C CA . ALA A 1 92 ? 13.926 0.772 -23.345 1.00 86.50 92 ALA A CA 1
ATOM 708 C C . ALA A 1 92 ? 13.285 0.245 -22.057 1.00 86.50 92 ALA A C 1
ATOM 710 O O . ALA A 1 92 ? 12.099 0.472 -21.789 1.00 86.50 92 ALA A O 1
ATOM 711 N N . ASN A 1 93 ? 14.109 -0.405 -21.238 1.00 92.06 93 ASN A N 1
ATOM 712 C CA . ASN A 1 93 ? 13.758 -0.762 -19.872 1.00 92.06 93 ASN A CA 1
ATOM 713 C C . ASN A 1 93 ? 14.150 0.380 -18.939 1.00 92.06 93 ASN A C 1
ATOM 715 O O . ASN A 1 93 ? 15.216 0.973 -19.109 1.00 92.06 93 ASN A O 1
ATOM 719 N N . HIS A 1 94 ? 13.313 0.652 -17.943 1.00 93.69 94 HIS A N 1
ATOM 720 C CA . HIS A 1 94 ? 13.571 1.699 -16.962 1.00 93.69 94 HIS A CA 1
ATOM 721 C C . HIS A 1 94 ? 13.270 1.224 -15.543 1.00 93.69 94 HIS A C 1
ATOM 723 O O . HIS A 1 94 ? 12.179 0.717 -15.267 1.00 93.69 94 HIS A O 1
ATOM 729 N N . SER A 1 95 ? 14.203 1.453 -14.624 1.00 95.88 95 SER A N 1
ATOM 730 C CA . SER A 1 95 ? 13.948 1.379 -13.188 1.00 95.88 95 SER A CA 1
ATOM 731 C C . SER A 1 95 ? 13.167 2.621 -12.769 1.00 95.88 95 SER A C 1
ATOM 733 O O . SER A 1 95 ? 13.656 3.746 -12.862 1.00 95.88 95 SER A O 1
ATOM 735 N N . LEU A 1 96 ? 11.930 2.439 -12.308 1.00 95.81 96 LEU A N 1
ATOM 736 C CA . LEU A 1 96 ? 11.075 3.539 -11.844 1.00 95.81 96 LEU A CA 1
ATOM 737 C C . LEU A 1 96 ? 11.132 3.728 -10.319 1.00 95.81 96 LEU A C 1
ATOM 739 O O . LEU A 1 96 ? 10.392 4.547 -9.763 1.00 95.81 96 LEU A O 1
ATOM 743 N N . GLY A 1 97 ? 11.973 2.952 -9.634 1.00 96.00 97 GLY A N 1
ATOM 744 C CA . GLY A 1 97 ? 12.189 3.052 -8.198 1.00 96.00 97 GLY A CA 1
ATOM 745 C C . GLY A 1 97 ? 13.037 1.908 -7.644 1.00 96.00 97 GLY A C 1
ATOM 746 O O . GLY A 1 97 ? 12.768 0.729 -7.895 1.00 96.00 97 GLY A O 1
ATOM 747 N N . ALA A 1 98 ? 14.038 2.269 -6.843 1.00 94.19 98 ALA A N 1
ATOM 748 C CA . ALA A 1 98 ? 14.890 1.338 -6.119 1.00 94.19 98 ALA A CA 1
ATOM 749 C C . ALA A 1 98 ? 14.102 0.522 -5.083 1.00 94.19 98 ALA A C 1
ATOM 751 O O . ALA A 1 98 ? 12.980 0.872 -4.697 1.00 94.19 98 ALA A O 1
ATOM 752 N N . SER A 1 99 ? 14.705 -0.576 -4.622 1.00 92.19 99 SER A N 1
ATOM 753 C CA . SER A 1 99 ? 14.103 -1.411 -3.590 1.00 92.19 99 SER A CA 1
ATOM 754 C C . SER A 1 99 ? 13.924 -0.666 -2.273 1.00 92.19 99 SER A C 1
ATOM 756 O O . SER A 1 99 ? 14.833 0.030 -1.823 1.00 92.19 99 SER A O 1
ATOM 758 N N . SER A 1 100 ? 12.780 -0.868 -1.623 1.00 89.50 100 SER A N 1
ATOM 759 C CA . SER A 1 100 ? 12.512 -0.352 -0.280 1.00 89.50 100 SER A CA 1
ATOM 760 C C . SER A 1 100 ? 12.041 -1.480 0.632 1.00 89.50 100 SER A C 1
ATOM 762 O O . SER A 1 100 ? 11.135 -2.233 0.267 1.00 89.50 100 SER A O 1
ATOM 764 N N . GLU A 1 101 ? 12.634 -1.580 1.827 1.00 88.19 101 GLU A N 1
ATOM 765 C CA . GLU A 1 101 ? 12.214 -2.538 2.860 1.00 88.19 101 GLU A CA 1
ATOM 766 C C . GLU A 1 101 ? 10.764 -2.288 3.292 1.00 88.19 101 GLU A C 1
ATOM 768 O O . GLU A 1 101 ? 9.987 -3.225 3.480 1.00 88.19 101 GLU A O 1
ATOM 773 N N . ASN A 1 102 ? 10.370 -1.015 3.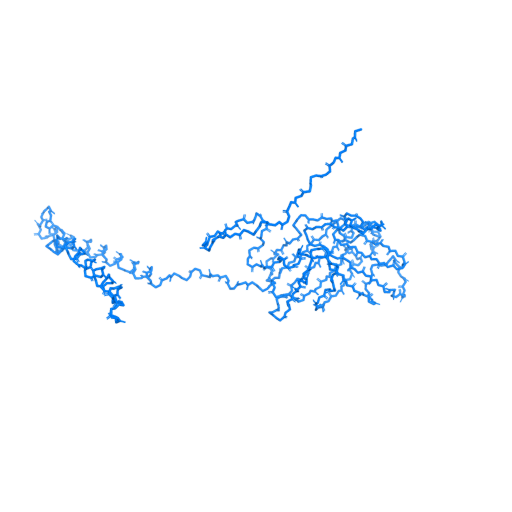384 1.00 90.06 102 ASN A N 1
ATOM 774 C CA . ASN A 1 102 ? 8.998 -0.611 3.649 1.00 90.06 102 ASN A CA 1
ATOM 775 C C . ASN A 1 102 ? 8.619 0.603 2.789 1.00 90.06 102 ASN A C 1
ATOM 777 O O . ASN A 1 102 ? 8.854 1.744 3.191 1.00 90.06 102 ASN A O 1
ATOM 781 N N . PRO A 1 103 ? 8.016 0.391 1.607 1.00 92.25 103 PRO A N 1
ATOM 782 C CA . PRO A 1 103 ? 7.573 1.493 0.768 1.00 92.25 103 PRO A CA 1
ATOM 783 C C . PRO A 1 103 ? 6.283 2.138 1.289 1.00 92.25 103 PRO A C 1
ATOM 785 O O . PRO A 1 103 ? 5.887 3.181 0.772 1.00 92.25 103 PRO A O 1
ATOM 788 N N . PHE A 1 104 ? 5.591 1.528 2.260 1.00 92.94 104 PHE A N 1
ATOM 789 C CA . PHE A 1 104 ? 4.253 1.949 2.653 1.00 92.94 104 PHE A CA 1
ATOM 790 C C . PHE A 1 104 ? 4.264 3.174 3.570 1.00 92.94 104 PHE A C 1
ATOM 792 O O . PHE A 1 104 ? 4.932 3.203 4.600 1.00 92.94 104 PHE A O 1
ATOM 799 N N . ALA A 1 105 ? 3.448 4.162 3.217 1.00 89.12 105 ALA A N 1
ATOM 800 C CA . ALA A 1 105 ? 3.201 5.366 3.992 1.00 89.12 105 ALA A CA 1
ATOM 801 C C . ALA A 1 105 ? 1.695 5.659 4.045 1.00 89.12 105 ALA A C 1
ATOM 803 O O . ALA A 1 105 ? 0.953 5.383 3.099 1.00 89.12 105 ALA A O 1
ATOM 804 N N . SER A 1 106 ? 1.249 6.246 5.152 1.00 82.25 106 SER A N 1
ATOM 805 C CA . SER A 1 106 ? -0.039 6.932 5.237 1.00 82.25 106 SER A CA 1
ATOM 806 C C . SER A 1 106 ? 0.283 8.394 5.478 1.00 82.25 106 SER A C 1
ATOM 808 O O . SER A 1 106 ? 0.547 8.782 6.610 1.00 82.25 106 SER A O 1
ATOM 810 N N . ASP A 1 107 ? 0.281 9.196 4.419 1.00 71.31 107 ASP A N 1
ATOM 811 C CA . ASP A 1 107 ? 0.137 10.641 4.603 1.00 71.31 107 ASP A CA 1
ATOM 812 C C . ASP A 1 107 ? -1.285 10.884 5.154 1.00 71.31 107 ASP A C 1
ATOM 814 O O . ASP A 1 107 ? -2.145 10.030 4.949 1.00 71.31 107 ASP A O 1
ATOM 818 N N . ASP A 1 108 ? -1.566 11.993 5.843 1.00 62.53 108 ASP A N 1
ATOM 819 C CA . ASP A 1 108 ? -2.809 12.286 6.606 1.00 62.53 108 ASP A CA 1
ATOM 820 C C . ASP A 1 108 ? -4.164 12.131 5.859 1.00 62.53 108 ASP A C 1
ATOM 822 O O . ASP A 1 108 ? -5.247 12.326 6.414 1.00 62.53 108 ASP A O 1
ATOM 826 N N . VAL A 1 109 ? -4.129 11.744 4.589 1.00 65.38 109 VAL A N 1
ATOM 827 C CA . VAL A 1 109 ? -5.259 11.333 3.760 1.00 65.38 109 VAL A CA 1
ATOM 828 C C . VAL A 1 109 ? -5.631 9.869 4.080 1.00 65.38 109 VAL A C 1
ATOM 830 O O . VAL A 1 109 ? -4.755 9.042 4.320 1.00 65.38 109 VAL A O 1
ATOM 833 N N . PRO A 1 110 ? -6.916 9.460 4.056 1.00 71.06 110 PRO A N 1
ATOM 834 C CA . PRO A 1 110 ? -7.332 8.070 4.294 1.00 71.06 110 PRO A CA 1
ATOM 835 C C . PRO A 1 110 ? -6.986 7.124 3.121 1.00 71.06 110 PRO A C 1
ATOM 837 O O . PRO A 1 110 ? -7.833 6.364 2.653 1.00 71.06 110 PRO A O 1
ATOM 840 N N . ALA A 1 111 ? -5.755 7.174 2.619 1.00 81.25 111 ALA A N 1
ATOM 841 C CA . ALA A 1 111 ? -5.258 6.346 1.535 1.00 81.25 111 ALA A CA 1
ATOM 842 C C . ALA A 1 111 ? -3.921 5.721 1.934 1.00 81.25 111 ALA A C 1
ATOM 844 O O . ALA A 1 111 ? -3.001 6.409 2.369 1.00 81.25 111 ALA A O 1
ATOM 845 N N . LEU A 1 112 ? -3.816 4.408 1.747 1.00 91.62 112 LEU A N 1
ATOM 846 C CA . LEU A 1 112 ? -2.542 3.708 1.830 1.00 91.62 112 LEU A CA 1
ATOM 847 C C . LEU A 1 112 ? -1.733 4.068 0.580 1.00 91.62 112 LEU A C 1
ATOM 849 O O . LEU A 1 112 ? -2.240 3.939 -0.535 1.00 91.62 112 LEU A O 1
ATOM 853 N N . GLN A 1 113 ? -0.489 4.498 0.748 1.00 94.06 113 GLN A N 1
ATOM 854 C CA . GLN A 1 113 ? 0.424 4.751 -0.360 1.00 94.06 113 GLN A CA 1
ATOM 855 C C . GLN A 1 113 ? 1.650 3.854 -0.253 1.00 94.06 113 GLN A C 1
ATOM 857 O O . GLN A 1 113 ? 2.059 3.497 0.845 1.00 94.06 113 GLN A O 1
ATOM 862 N N . ALA A 1 114 ? 2.248 3.512 -1.388 1.00 95.06 114 ALA A N 1
ATOM 863 C CA . ALA A 1 114 ? 3.583 2.944 -1.467 1.00 95.06 114 ALA A CA 1
ATOM 864 C C . ALA A 1 114 ? 4.456 3.849 -2.341 1.00 95.06 114 ALA A C 1
ATOM 866 O O . ALA A 1 114 ? 4.101 4.135 -3.485 1.00 95.06 114 ALA A O 1
ATOM 867 N N . LYS A 1 115 ? 5.571 4.328 -1.793 1.00 95.50 115 LYS A N 1
ATOM 868 C CA . LYS A 1 115 ? 6.473 5.281 -2.444 1.00 95.50 115 LYS A CA 1
ATOM 869 C C . LYS A 1 115 ? 7.813 4.609 -2.727 1.00 95.50 115 LYS A C 1
ATOM 871 O O . LYS A 1 115 ? 8.421 4.026 -1.833 1.00 95.50 115 LYS A O 1
ATOM 876 N N . PHE A 1 116 ? 8.271 4.725 -3.966 1.00 96.62 116 PHE A N 1
ATOM 877 C CA . PHE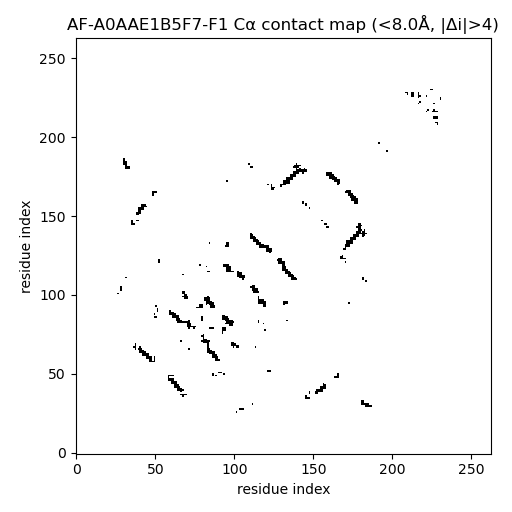 A 1 116 ? 9.546 4.201 -4.441 1.00 96.62 116 PHE A CA 1
ATOM 878 C C . PHE A 1 116 ? 10.348 5.344 -5.060 1.00 96.62 116 PHE A C 1
ATOM 880 O O . PHE A 1 116 ? 9.832 6.084 -5.898 1.00 96.6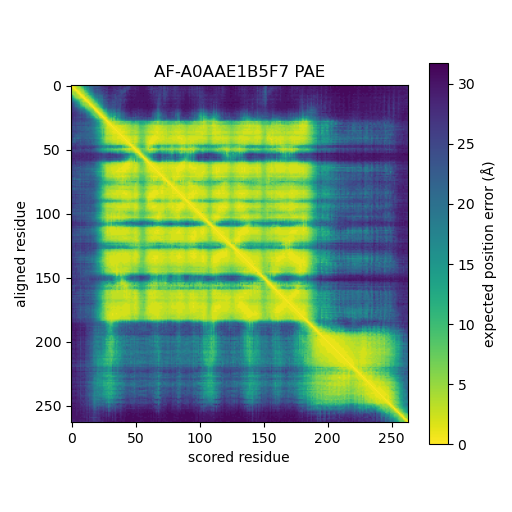2 116 PHE A O 1
ATOM 887 N N . PHE A 1 117 ? 11.599 5.498 -4.639 1.00 95.81 117 PHE A N 1
ATOM 888 C CA . PHE A 1 117 ? 12.481 6.596 -5.041 1.00 95.81 117 PHE A CA 1
ATOM 889 C C . PHE A 1 117 ? 13.754 6.054 -5.695 1.00 95.81 117 PHE A C 1
ATOM 891 O O . PHE A 1 117 ? 13.987 4.848 -5.675 1.00 95.81 117 PHE A O 1
ATOM 898 N N . ASN A 1 118 ? 14.592 6.946 -6.228 1.00 95.75 118 ASN A N 1
ATOM 899 C CA . ASN A 1 118 ? 15.920 6.617 -6.758 1.00 95.75 118 ASN A CA 1
ATOM 900 C C . ASN A 1 118 ? 15.902 5.586 -7.903 1.00 95.75 118 ASN A C 1
ATOM 902 O O . ASN A 1 118 ? 16.713 4.666 -7.923 1.00 95.75 118 ASN A O 1
ATOM 906 N N . GLY A 1 119 ? 14.961 5.719 -8.840 1.00 95.75 119 GLY A N 1
ATOM 907 C CA . GLY A 1 119 ? 15.015 5.025 -10.126 1.00 95.75 119 GLY A CA 1
ATOM 908 C C . GLY A 1 119 ? 16.068 5.623 -11.067 1.00 95.75 119 GLY A C 1
ATOM 909 O O . GLY A 1 119 ? 16.933 6.405 -10.656 1.00 95.75 119 GLY A O 1
ATOM 910 N N . ASP A 1 120 ? 15.973 5.283 -12.348 1.00 94.75 120 ASP A N 1
ATOM 911 C CA . ASP A 1 120 ? 16.925 5.729 -13.364 1.00 94.75 120 ASP A CA 1
ATOM 912 C C . ASP A 1 120 ? 16.956 7.256 -13.508 1.00 94.75 120 ASP A C 1
ATOM 914 O O . ASP A 1 120 ? 15.938 7.928 -13.294 1.00 94.75 120 ASP A O 1
ATOM 918 N N . PRO A 1 121 ? 18.106 7.828 -13.903 1.00 93.25 121 PRO A N 1
ATOM 919 C CA . PRO A 1 121 ? 18.172 9.224 -14.296 1.00 93.25 121 PRO A CA 1
ATOM 920 C C . PRO A 1 121 ? 17.334 9.452 -15.560 1.00 93.25 121 PRO A C 1
ATOM 922 O O . PRO A 1 121 ? 17.470 8.748 -16.560 1.00 93.25 121 PRO A O 1
ATOM 925 N N . TYR A 1 122 ? 16.486 10.473 -15.527 1.00 90.38 122 TYR A N 1
ATOM 926 C CA . TYR A 1 122 ? 15.587 10.834 -16.612 1.00 90.38 122 TYR A CA 1
ATOM 927 C C . TYR A 1 122 ? 15.683 12.338 -16.913 1.00 90.38 122 TYR A C 1
ATOM 929 O O . TYR A 1 122 ? 15.693 13.156 -15.986 1.00 90.38 122 TYR A O 1
ATOM 937 N N . PRO A 1 123 ? 15.764 12.738 -18.195 1.00 88.94 123 PRO A N 1
ATOM 938 C CA . PRO A 1 123 ? 15.775 14.145 -18.571 1.00 88.94 123 PRO A CA 1
ATOM 939 C C . PRO A 1 123 ? 14.373 14.740 -18.388 1.00 88.94 123 PRO A C 1
ATOM 941 O O . PRO A 1 123 ? 13.461 14.455 -19.167 1.00 88.94 123 PRO A O 1
ATOM 944 N N . SER A 1 124 ? 14.193 15.573 -17.357 1.00 82.12 124 SER A N 1
ATOM 945 C CA . SER A 1 124 ? 12.938 16.301 -17.143 1.00 82.12 124 SER A CA 1
ATOM 946 C C . SER A 1 124 ? 12.607 17.189 -18.343 1.00 82.12 124 SER A C 1
ATOM 948 O O . SER A 1 124 ? 13.492 17.652 -19.067 1.00 82.12 124 SER A O 1
ATOM 950 N N . ALA A 1 125 ? 11.326 17.518 -18.509 1.00 76.81 125 ALA A N 1
ATOM 951 C CA . ALA A 1 125 ? 10.907 18.544 -19.462 1.00 76.81 125 ALA A CA 1
ATOM 952 C C . ALA A 1 125 ? 11.513 19.932 -19.156 1.00 76.81 125 ALA A C 1
ATOM 954 O O . ALA A 1 125 ? 11.599 20.761 -20.057 1.00 76.81 125 ALA A O 1
ATOM 955 N N . SER A 1 126 ? 11.988 20.159 -17.925 1.00 76.75 126 SER A N 1
ATOM 956 C CA . SER A 1 126 ? 12.720 21.363 -17.513 1.00 76.75 126 SER A CA 1
ATOM 957 C C . SER A 1 126 ? 14.236 21.303 -17.765 1.00 76.75 126 SER A C 1
ATOM 959 O O . SER A 1 126 ? 14.962 22.121 -17.211 1.00 76.75 126 SER A O 1
ATOM 961 N N . GLU A 1 127 ? 14.727 20.309 -18.517 1.00 74.81 127 GLU A N 1
ATOM 962 C CA . GLU A 1 127 ? 16.152 20.089 -18.853 1.00 74.81 127 GLU A CA 1
ATOM 963 C C . GLU A 1 127 ? 17.081 19.788 -17.666 1.00 74.81 127 GLU A C 1
ATOM 965 O O . GLU A 1 127 ? 18.292 19.661 -17.822 1.00 74.81 127 GLU A O 1
ATOM 970 N N . VAL A 1 128 ? 16.508 19.579 -16.482 1.00 85.06 128 VAL A N 1
ATOM 971 C CA . VAL A 1 128 ? 17.216 19.088 -15.297 1.00 85.06 128 VAL A CA 1
ATOM 972 C C . VAL A 1 128 ? 17.049 17.573 -15.230 1.00 85.06 128 VAL A C 1
ATOM 974 O O . VAL A 1 128 ? 15.939 17.057 -15.362 1.00 85.06 128 VAL A O 1
ATOM 977 N N . THR A 1 129 ? 18.136 16.834 -15.029 1.00 89.19 129 THR A N 1
ATOM 978 C CA . THR A 1 129 ? 18.052 15.389 -14.806 1.00 89.19 129 THR A CA 1
ATOM 979 C C . THR A 1 129 ? 17.441 15.119 -13.430 1.00 89.19 129 THR A C 1
ATOM 981 O O . THR A 1 129 ? 17.897 15.649 -12.418 1.00 89.19 129 THR A O 1
ATOM 984 N N . CYS A 1 130 ? 16.385 14.307 -13.377 1.00 92.69 130 CYS A N 1
ATOM 985 C CA . CYS A 1 130 ? 15.810 13.821 -12.125 1.00 92.69 130 CYS A CA 1
ATOM 986 C C . CYS A 1 130 ? 15.757 12.297 -12.098 1.00 92.69 130 CYS A C 1
ATOM 988 O O . CYS A 1 130 ? 15.720 11.646 -13.135 1.00 92.69 130 CYS A O 1
ATOM 990 N N . HIS A 1 131 ? 15.768 11.720 -10.899 1.00 95.19 131 HIS A N 1
ATOM 991 C CA . HIS A 1 131 ? 15.588 10.283 -10.736 1.00 95.19 131 HIS A CA 1
ATOM 992 C C . HIS A 1 131 ? 14.108 9.926 -10.816 1.00 95.19 131 HIS A C 1
ATOM 994 O O . HIS A 1 131 ? 13.272 10.575 -10.177 1.00 95.19 131 HIS A O 1
ATOM 1000 N N . LEU A 1 132 ? 13.796 8.880 -11.581 1.00 95.75 132 LEU A N 1
ATOM 1001 C CA . LEU A 1 132 ? 12.449 8.335 -11.655 1.00 95.75 132 LEU A CA 1
ATOM 1002 C C . LEU A 1 132 ? 11.988 7.882 -10.268 1.00 95.75 132 LEU A C 1
ATOM 1004 O O . LEU A 1 132 ? 12.743 7.315 -9.475 1.00 95.75 132 LEU A O 1
ATOM 1008 N N . LYS A 1 133 ? 10.729 8.165 -9.963 1.00 96.12 133 LYS A N 1
ATOM 1009 C CA . LYS A 1 133 ? 10.075 7.755 -8.723 1.00 96.12 133 LYS A CA 1
ATOM 1010 C C . LYS A 1 133 ? 8.653 7.317 -9.011 1.00 96.12 133 LYS A C 1
ATOM 1012 O O . LYS A 1 133 ? 7.994 7.848 -9.904 1.00 96.12 133 LYS A O 1
ATOM 1017 N N . THR A 1 134 ? 8.160 6.382 -8.214 1.00 96.94 134 THR A N 1
ATOM 1018 C CA . THR A 1 134 ? 6.819 5.821 -8.363 1.00 96.94 134 THR A CA 1
ATOM 1019 C C . THR A 1 134 ? 6.036 5.997 -7.075 1.00 96.94 134 THR A C 1
ATOM 1021 O O . THR A 1 134 ? 6.511 5.646 -5.995 1.00 96.94 134 THR A O 1
ATOM 1024 N N . VAL A 1 135 ? 4.813 6.509 -7.188 1.00 96.00 135 VAL A N 1
ATOM 1025 C CA . VAL A 1 135 ? 3.866 6.609 -6.079 1.00 96.00 135 VAL A CA 1
ATOM 1026 C C . VAL A 1 135 ? 2.635 5.785 -6.421 1.00 96.00 135 VAL A C 1
ATOM 1028 O O . VAL A 1 135 ? 1.876 6.095 -7.338 1.00 96.00 135 VAL A O 1
ATOM 1031 N N . VAL A 1 136 ? 2.427 4.720 -5.657 1.00 95.69 136 VAL A N 1
ATOM 1032 C CA . VAL A 1 136 ? 1.264 3.847 -5.774 1.00 95.69 136 VAL A CA 1
ATOM 1033 C C . VAL A 1 136 ? 0.260 4.224 -4.694 1.00 95.69 136 VAL A C 1
ATOM 1035 O O . VAL A 1 136 ? 0.545 4.103 -3.510 1.00 95.69 136 VAL A O 1
ATOM 1038 N N . THR A 1 137 ? -0.927 4.672 -5.087 1.00 95.19 137 THR A N 1
ATOM 1039 C CA . THR A 1 137 ? -2.011 5.057 -4.180 1.00 95.19 137 THR A CA 1
ATOM 1040 C C . THR A 1 137 ? -3.109 4.003 -4.186 1.00 95.19 137 THR A C 1
ATOM 1042 O O . THR A 1 137 ? -3.729 3.730 -5.216 1.00 95.19 137 THR A O 1
ATOM 1045 N N . PHE A 1 138 ? -3.420 3.455 -3.018 1.00 94.12 138 PHE A N 1
ATOM 1046 C CA . PHE A 1 138 ? -4.491 2.488 -2.837 1.00 94.12 138 PHE A CA 1
ATOM 1047 C C . PHE A 1 138 ? -5.736 3.170 -2.268 1.00 94.12 138 PHE A C 1
ATOM 1049 O O . PHE A 1 138 ? -5.740 3.715 -1.166 1.00 94.12 138 PHE A O 1
ATOM 1056 N N . THR A 1 139 ? -6.822 3.122 -3.035 1.00 92.69 139 THR A N 1
ATOM 1057 C CA . THR A 1 139 ? -8.140 3.615 -2.627 1.00 92.69 139 THR A CA 1
ATOM 1058 C C . THR A 1 139 ? -8.961 2.462 -2.052 1.00 92.69 139 THR A C 1
ATOM 1060 O O . THR A 1 139 ? -9.072 1.405 -2.681 1.00 92.69 139 THR A O 1
ATOM 1063 N N . CYS A 1 140 ? -9.567 2.665 -0.879 1.00 91.50 140 CYS A N 1
ATOM 1064 C CA . CYS A 1 140 ? -10.421 1.661 -0.244 1.00 91.50 140 CYS A CA 1
ATOM 1065 C C . CYS A 1 140 ? -11.558 1.215 -1.173 1.00 91.50 140 CYS A C 1
ATOM 1067 O O . CYS A 1 140 ? -12.377 2.014 -1.625 1.00 91.50 140 CYS A O 1
ATOM 1069 N N . SER A 1 141 ? -11.632 -0.094 -1.412 1.00 92.12 141 SER A N 1
ATOM 1070 C CA . SER A 1 141 ? -12.788 -0.747 -2.021 1.00 92.12 141 SER A CA 1
ATOM 1071 C C . SER A 1 141 ? -12.892 -2.177 -1.512 1.00 92.12 141 SER A C 1
ATOM 1073 O O . SER A 1 141 ? -12.079 -3.028 -1.861 1.00 92.12 141 SER A O 1
ATOM 1075 N N . ARG A 1 142 ? -13.925 -2.482 -0.717 1.00 90.12 142 ARG A N 1
ATOM 1076 C CA . ARG A 1 142 ? -14.118 -3.819 -0.113 1.00 90.12 142 ARG A CA 1
ATOM 1077 C C . ARG A 1 142 ? -14.266 -4.950 -1.139 1.00 90.12 142 ARG A C 1
ATOM 1079 O O . ARG A 1 142 ? -14.046 -6.112 -0.810 1.00 90.12 142 ARG A O 1
ATOM 1086 N N . LYS A 1 143 ? -14.647 -4.615 -2.375 1.00 90.44 143 LYS A N 1
ATOM 1087 C CA . LYS A 1 143 ? -14.767 -5.569 -3.487 1.00 90.44 143 LYS A CA 1
ATOM 1088 C C . LYS A 1 143 ? -13.408 -5.893 -4.112 1.00 90.44 143 LYS A C 1
ATOM 1090 O O . LYS A 1 143 ? -13.259 -6.948 -4.719 1.00 90.44 143 LYS A O 1
ATOM 1095 N N . ALA A 1 144 ? -12.425 -5.010 -3.939 1.00 90.69 144 ALA A N 1
ATOM 1096 C CA . ALA A 1 144 ? -11.153 -5.075 -4.628 1.00 90.69 144 ALA A CA 1
ATOM 1097 C C . ALA A 1 144 ? -10.123 -5.956 -3.889 1.00 90.69 144 ALA A C 1
ATOM 1099 O O . ALA A 1 144 ? -9.147 -5.469 -3.317 1.00 90.69 144 ALA A O 1
ATOM 1100 N N . LYS A 1 145 ? -10.353 -7.272 -3.852 1.00 89.06 145 LYS A N 1
ATOM 1101 C CA . LYS A 1 145 ? -9.450 -8.238 -3.206 1.00 89.06 145 LYS A CA 1
ATOM 1102 C C . LYS A 1 145 ? -8.284 -8.638 -4.111 1.00 89.06 145 LYS A C 1
ATOM 1104 O O . LYS A 1 145 ? -8.489 -9.258 -5.149 1.00 89.06 145 LYS A O 1
ATOM 1109 N N . TRP A 1 146 ? -7.064 -8.337 -3.685 1.00 89.19 146 TRP A N 1
ATOM 1110 C CA . TRP A 1 146 ? -5.854 -8.831 -4.338 1.00 89.19 146 TRP A CA 1
ATOM 1111 C C . TRP A 1 146 ? -5.571 -10.221 -3.780 1.00 89.19 146 TRP A C 1
ATOM 1113 O O . TRP A 1 146 ? -5.272 -10.361 -2.594 1.00 89.19 146 TRP A O 1
ATOM 1123 N N . LEU A 1 147 ? -5.786 -11.249 -4.598 1.00 85.56 147 LEU A N 1
ATOM 1124 C CA . LEU A 1 147 ? -5.675 -12.647 -4.192 1.00 85.56 147 LEU A CA 1
ATOM 1125 C C . LEU A 1 147 ? -4.380 -13.236 -4.742 1.00 85.56 147 LEU A C 1
ATOM 1127 O O . LEU A 1 147 ? -4.095 -13.120 -5.933 1.00 85.56 147 LEU A O 1
ATOM 1131 N N . VAL A 1 148 ? -3.626 -13.907 -3.877 1.00 78.88 148 VAL A N 1
ATOM 1132 C CA . VAL A 1 148 ? -2.451 -14.680 -4.277 1.00 78.88 148 VAL A CA 1
ATOM 1133 C C . VAL A 1 148 ? -2.881 -16.139 -4.395 1.00 78.88 148 VAL A C 1
ATOM 1135 O O . VAL A 1 148 ? -3.277 -16.760 -3.413 1.00 78.88 148 VAL A O 1
ATOM 1138 N N . GLY A 1 149 ? -2.886 -16.670 -5.621 1.00 65.25 149 GLY A N 1
ATOM 1139 C CA . GLY A 1 149 ? -3.043 -18.111 -5.854 1.00 65.25 149 GLY A CA 1
ATOM 1140 C C . GLY A 1 149 ? -1.808 -18.865 -5.351 1.00 65.25 149 GLY A C 1
ATOM 1141 O O . GLY A 1 149 ? -0.730 -18.284 -5.326 1.00 65.25 149 GLY A O 1
ATOM 1142 N N . GLY A 1 150 ? -1.963 -20.125 -4.936 1.00 56.88 150 GLY A N 1
ATOM 1143 C CA . GLY A 1 150 ? -0.961 -20.879 -4.170 1.00 56.88 150 GLY A CA 1
ATOM 1144 C C . GLY A 1 150 ? 0.400 -21.090 -4.849 1.00 56.88 150 GLY A C 1
ATOM 1145 O O . GLY A 1 150 ? 0.633 -22.146 -5.421 1.00 56.88 150 GLY A O 1
ATOM 1146 N N . SER A 1 151 ? 1.287 -20.100 -4.736 1.00 55.66 151 SER A N 1
ATOM 1147 C CA . SER A 1 151 ? 2.749 -20.195 -4.617 1.00 55.66 151 SER A CA 1
ATOM 1148 C C . SER A 1 151 ? 3.342 -18.783 -4.478 1.00 55.66 151 SER A C 1
ATOM 1150 O O . SER A 1 151 ? 2.854 -17.816 -5.066 1.00 55.66 151 SER A O 1
ATOM 1152 N N . THR A 1 152 ? 4.381 -18.640 -3.658 1.00 55.91 152 THR A N 1
ATOM 1153 C CA . THR A 1 152 ? 5.137 -17.391 -3.492 1.00 55.91 152 THR A CA 1
ATOM 1154 C C . THR A 1 152 ? 6.041 -17.177 -4.711 1.00 55.91 152 THR A C 1
ATOM 1156 O O . THR A 1 152 ? 6.553 -18.145 -5.266 1.00 55.91 152 THR A O 1
ATOM 1159 N N . HIS A 1 153 ? 6.231 -15.923 -5.136 1.00 60.88 153 HIS A N 1
ATOM 1160 C CA . HIS A 1 153 ? 6.981 -15.504 -6.344 1.00 60.88 153 HIS A CA 1
ATOM 1161 C C . HIS A 1 153 ? 6.268 -15.617 -7.702 1.00 60.88 153 HIS A C 1
ATOM 1163 O O . HIS A 1 153 ? 6.911 -15.499 -8.742 1.00 60.88 153 HIS A O 1
ATOM 1169 N N . THR A 1 154 ? 4.944 -15.776 -7.754 1.00 68.75 154 THR A N 1
ATOM 1170 C CA . THR A 1 154 ? 4.249 -15.663 -9.047 1.00 68.75 154 THR A CA 1
ATOM 1171 C C . THR A 1 154 ? 4.070 -14.204 -9.446 1.00 68.75 154 THR A C 1
ATOM 1173 O O . THR A 1 154 ? 3.562 -13.412 -8.650 1.00 68.75 154 THR A O 1
ATOM 1176 N N . VAL A 1 155 ? 4.403 -13.873 -10.693 1.00 74.44 155 VAL A N 1
ATOM 1177 C CA . VAL A 1 155 ? 3.953 -12.629 -11.320 1.00 74.44 155 VAL A CA 1
ATOM 1178 C C . VAL A 1 155 ? 2.438 -12.719 -11.527 1.00 74.44 155 VAL A C 1
ATOM 1180 O O . VAL A 1 155 ? 1.948 -13.653 -12.165 1.00 74.44 155 VAL A O 1
ATOM 1183 N N . LYS A 1 156 ? 1.679 -11.776 -10.965 1.00 79.44 156 LYS A N 1
ATOM 1184 C CA . LYS A 1 156 ? 0.218 -11.691 -11.106 1.00 79.44 156 LYS A CA 1
ATOM 1185 C C . LYS A 1 156 ? -0.181 -10.392 -11.782 1.00 79.44 156 LYS A C 1
ATOM 1187 O O . LYS A 1 156 ? 0.431 -9.358 -11.549 1.00 79.44 156 LYS A O 1
ATOM 1192 N N . GLN A 1 157 ? -1.244 -10.423 -12.577 1.00 81.94 157 GLN A N 1
ATOM 1193 C CA . GLN A 1 157 ? -1.798 -9.195 -13.131 1.00 81.94 157 GLN A CA 1
ATOM 1194 C C . GLN A 1 157 ? -2.478 -8.387 -12.020 1.00 81.94 157 GLN A C 1
ATOM 1196 O O . GLN A 1 157 ? -3.310 -8.929 -11.290 1.00 81.94 157 GLN A O 1
ATOM 1201 N N . ALA A 1 158 ? -2.128 -7.107 -11.885 1.00 80.44 158 ALA A N 1
ATOM 1202 C CA . ALA A 1 158 ? -2.742 -6.240 -10.884 1.00 80.44 158 ALA A CA 1
ATOM 1203 C C . ALA A 1 158 ? -4.242 -6.044 -11.181 1.00 80.44 158 ALA A C 1
ATOM 1205 O O . ALA A 1 158 ? -4.596 -5.568 -12.267 1.00 80.44 158 ALA A O 1
ATOM 1206 N N . PRO A 1 159 ? -5.143 -6.384 -10.245 1.00 78.69 159 PRO A N 1
ATOM 1207 C CA . PRO A 1 159 ? -6.568 -6.207 -10.458 1.00 78.69 159 PRO A CA 1
ATOM 1208 C C . PRO A 1 159 ? -6.997 -4.762 -10.145 1.00 78.69 159 PRO A C 1
ATOM 1210 O O . PRO A 1 159 ? -6.561 -4.156 -9.168 1.00 78.69 159 PRO A O 1
ATOM 1213 N N . TRP A 1 160 ? -7.903 -4.223 -10.967 1.00 86.62 160 TRP A N 1
ATOM 1214 C CA . TRP A 1 160 ? -8.570 -2.922 -10.781 1.00 86.62 160 TRP A CA 1
ATOM 1215 C C . TRP A 1 160 ? -7.648 -1.690 -10.721 1.00 86.62 160 TRP A C 1
ATOM 1217 O O . TRP A 1 160 ? -7.579 -0.975 -9.714 1.00 86.62 160 TRP A O 1
ATOM 1227 N N . LEU A 1 161 ? -7.004 -1.394 -11.853 1.00 91.69 161 LEU A N 1
ATOM 1228 C CA . LEU A 1 161 ? -6.349 -0.109 -12.098 1.00 91.69 161 LEU A CA 1
ATOM 1229 C C . LEU A 1 161 ? -7.383 1.032 -12.099 1.00 91.69 161 LEU A C 1
ATOM 1231 O O . LEU A 1 161 ? -8.406 0.955 -12.777 1.00 91.69 161 LEU A O 1
ATOM 1235 N N . ARG A 1 162 ? -7.111 2.099 -11.344 1.00 92.44 162 ARG A N 1
ATOM 1236 C CA . ARG A 1 162 ? -7.939 3.313 -11.283 1.00 92.44 162 ARG A CA 1
ATOM 1237 C C . ARG A 1 162 ? -7.411 4.397 -12.217 1.00 92.44 162 ARG A C 1
ATOM 1239 O O . ARG A 1 162 ? -8.182 4.988 -12.963 1.00 92.44 162 ARG A O 1
ATOM 1246 N N . PHE A 1 163 ? -6.118 4.692 -12.134 1.00 92.00 163 PHE A N 1
ATOM 1247 C CA . PHE A 1 163 ? -5.448 5.659 -13.000 1.00 92.00 163 PHE A CA 1
ATOM 1248 C C . PHE A 1 163 ? -3.955 5.356 -13.079 1.00 92.00 163 PHE A C 1
ATOM 1250 O O . PHE A 1 163 ? -3.397 4.713 -12.193 1.00 92.00 163 PHE A O 1
ATOM 1257 N N . ILE A 1 164 ? -3.320 5.874 -14.123 1.00 92.50 164 ILE A N 1
ATOM 1258 C CA . ILE A 1 164 ? -1.873 5.868 -14.299 1.00 92.50 164 ILE A CA 1
ATOM 1259 C C . ILE A 1 164 ? -1.472 7.165 -14.995 1.00 92.50 164 ILE A C 1
ATOM 1261 O O . ILE A 1 164 ? -2.123 7.571 -15.960 1.00 92.50 164 ILE A O 1
ATOM 1265 N N . LYS A 1 165 ? -0.481 7.873 -14.456 1.00 92.19 165 LYS A N 1
ATOM 1266 C CA . LYS A 1 165 ? -0.036 9.170 -14.973 1.00 92.19 165 LYS A CA 1
ATOM 1267 C C . LYS A 1 165 ? 1.464 9.317 -14.787 1.00 92.19 165 LYS A C 1
ATOM 1269 O O . LYS A 1 165 ? 1.963 9.114 -13.689 1.00 92.19 165 LYS A O 1
ATOM 1274 N N . PHE A 1 166 ? 2.154 9.741 -15.837 1.00 91.31 166 PHE A N 1
ATOM 1275 C CA . PHE A 1 166 ? 3.553 10.133 -15.751 1.00 91.31 166 PHE A CA 1
ATOM 1276 C C . PHE A 1 166 ? 3.668 11.656 -15.803 1.00 91.31 166 PHE A C 1
ATOM 1278 O O . PHE A 1 166 ? 3.126 12.296 -16.706 1.00 91.31 166 PHE A O 1
ATOM 1285 N N . ASN A 1 167 ? 4.377 12.238 -14.840 1.00 90.69 167 ASN A N 1
ATOM 1286 C CA . ASN A 1 167 ? 4.708 13.652 -14.816 1.00 90.69 167 ASN A CA 1
ATOM 1287 C C . ASN A 1 167 ? 6.192 13.838 -15.146 1.00 90.69 167 ASN A C 1
ATOM 1289 O O . ASN A 1 167 ? 7.066 13.643 -14.300 1.00 90.69 167 ASN A O 1
ATOM 1293 N N . ALA A 1 168 ? 6.458 14.262 -16.383 1.00 88.06 168 ALA A N 1
ATOM 1294 C CA . ALA A 1 168 ? 7.809 14.478 -16.885 1.00 88.06 168 ALA A CA 1
ATOM 1295 C C . ALA A 1 168 ? 8.558 15.623 -16.179 1.00 88.06 168 ALA A C 1
ATOM 1297 O O . ALA A 1 168 ? 9.782 15.616 -16.198 1.00 88.06 168 ALA A O 1
ATOM 1298 N N . ASN A 1 169 ? 7.861 16.581 -15.548 1.00 88.25 169 ASN A N 1
ATOM 1299 C CA . ASN A 1 169 ? 8.503 17.680 -14.812 1.00 88.25 169 ASN A CA 1
ATOM 1300 C C . ASN A 1 169 ? 9.068 17.218 -13.462 1.00 88.25 169 ASN A C 1
ATOM 1302 O O . ASN A 1 169 ? 10.039 17.781 -12.966 1.00 88.25 169 ASN A O 1
ATOM 1306 N N . THR A 1 170 ? 8.433 16.217 -12.844 1.00 91.06 170 THR A N 1
ATOM 1307 C CA . THR A 1 170 ? 8.780 15.725 -11.502 1.00 91.06 170 THR A CA 1
ATOM 1308 C C . THR A 1 170 ? 9.393 14.326 -11.510 1.00 91.06 170 THR A C 1
ATOM 1310 O O . THR A 1 170 ? 9.632 13.777 -10.431 1.00 91.06 170 THR A O 1
ATOM 1313 N N . CYS A 1 171 ? 9.620 13.740 -12.693 1.00 93.25 171 CYS A N 1
ATOM 1314 C CA . CYS A 1 171 ? 10.037 12.347 -12.880 1.00 93.25 171 CYS A CA 1
ATOM 1315 C C . CYS A 1 171 ? 9.166 11.345 -12.097 1.00 93.25 171 CYS A C 1
ATOM 1317 O O . CYS A 1 171 ? 9.661 10.328 -11.611 1.00 93.25 171 CYS A O 1
ATOM 1319 N N . GLN A 1 172 ? 7.872 11.643 -11.926 1.00 94.50 172 GLN A N 1
ATOM 1320 C CA . GLN A 1 172 ? 6.982 10.862 -11.067 1.00 94.50 172 GLN A CA 1
ATOM 1321 C C . GLN A 1 172 ? 5.972 10.056 -11.872 1.00 94.50 172 GLN A C 1
ATOM 1323 O O . GLN A 1 172 ? 5.243 10.606 -12.696 1.00 94.50 172 GLN A O 1
ATOM 1328 N N . MET A 1 173 ? 5.895 8.765 -11.572 1.00 94.06 173 MET A N 1
ATOM 1329 C CA . MET A 1 173 ? 4.852 7.868 -12.042 1.00 94.06 173 MET A CA 1
ATOM 1330 C C . MET A 1 173 ? 3.811 7.669 -10.936 1.00 94.06 173 MET A C 1
ATOM 1332 O O . MET A 1 173 ? 4.091 7.054 -9.908 1.00 94.06 173 MET A O 1
ATOM 1336 N N . ASP A 1 174 ? 2.609 8.192 -11.147 1.00 94.56 174 ASP A N 1
ATOM 1337 C CA . ASP A 1 174 ? 1.480 8.084 -10.229 1.00 94.56 174 ASP A CA 1
ATOM 1338 C C . ASP A 1 174 ? 0.539 6.970 -10.677 1.00 94.56 174 ASP A C 1
ATOM 1340 O O . ASP A 1 174 ? -0.030 7.014 -11.772 1.00 94.56 174 ASP A O 1
ATOM 1344 N N . ILE A 1 175 ? 0.332 5.984 -9.810 1.00 94.69 175 ILE A N 1
ATOM 1345 C CA . ILE A 1 175 ? -0.493 4.810 -10.097 1.00 94.69 175 ILE A CA 1
ATOM 1346 C C . ILE A 1 175 ? -1.556 4.685 -9.017 1.00 94.69 175 ILE A C 1
ATOM 1348 O O . ILE A 1 175 ? -1.256 4.708 -7.828 1.00 94.69 175 ILE A O 1
ATOM 1352 N N . GLY A 1 176 ? -2.813 4.541 -9.417 1.00 94.62 176 GLY A N 1
ATOM 1353 C CA . GLY A 1 176 ? -3.937 4.362 -8.508 1.00 94.62 176 GLY A CA 1
ATOM 1354 C C . GLY A 1 176 ? -4.547 2.976 -8.638 1.00 94.62 176 GLY A C 1
ATOM 1355 O O . GLY A 1 176 ? -4.911 2.579 -9.742 1.00 94.62 176 GLY A O 1
ATOM 1356 N N . PHE A 1 177 ? -4.766 2.286 -7.521 1.00 95.19 177 PHE A N 1
ATOM 1357 C CA . PHE A 1 177 ? -5.497 1.017 -7.478 1.00 95.19 177 PHE A CA 1
ATOM 1358 C C . PHE A 1 177 ? -6.676 1.070 -6.521 1.00 95.19 177 PHE A C 1
ATOM 1360 O O . PHE A 1 177 ? -6.660 1.788 -5.518 1.00 95.19 177 PHE A O 1
ATOM 1367 N N . PHE A 1 178 ? -7.680 0.242 -6.792 1.00 93.31 178 PHE A N 1
ATOM 1368 C CA . PHE A 1 178 ? -8.640 -0.146 -5.768 1.00 93.31 178 PHE A CA 1
ATOM 1369 C C . PHE A 1 178 ? -8.105 -1.341 -4.981 1.00 93.31 178 PHE A C 1
ATOM 1371 O O . PHE A 1 178 ? -7.632 -2.319 -5.562 1.00 93.31 178 PHE A O 1
ATOM 1378 N N . PHE A 1 179 ? -8.200 -1.276 -3.653 1.00 93.31 179 PHE A N 1
ATOM 1379 C CA . PHE A 1 179 ? -7.733 -2.352 -2.786 1.00 93.31 179 PHE A CA 1
ATOM 1380 C C . PHE A 1 179 ? -8.572 -2.457 -1.509 1.00 93.31 179 PHE A C 1
ATOM 1382 O O . PHE A 1 179 ? -8.848 -1.464 -0.835 1.00 93.31 179 PHE A O 1
ATOM 1389 N N . ALA A 1 180 ? -8.981 -3.678 -1.167 1.00 91.06 180 ALA A N 1
ATOM 1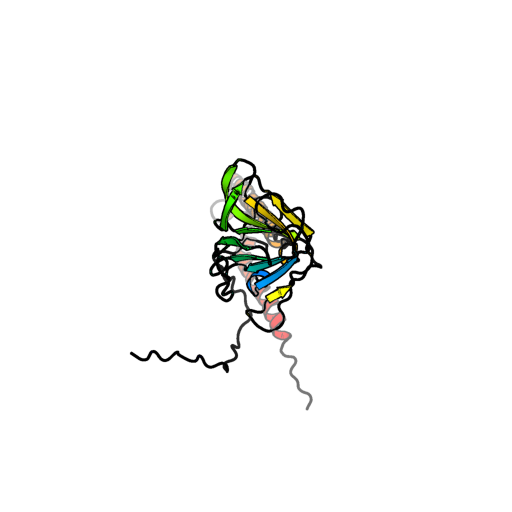390 C CA . ALA A 1 180 ? -9.769 -3.963 0.027 1.00 91.06 180 ALA A CA 1
ATOM 1391 C C . ALA A 1 180 ? -8.970 -3.730 1.313 1.00 91.06 180 ALA A C 1
ATOM 1393 O O . ALA A 1 180 ? -9.522 -3.211 2.278 1.00 91.06 180 ALA A O 1
ATOM 1394 N N . GLY A 1 181 ? -7.671 -4.036 1.304 1.00 89.62 181 GLY A N 1
ATOM 1395 C CA . GLY A 1 181 ? -6.788 -3.821 2.449 1.00 89.62 181 GLY A CA 1
ATOM 1396 C C . GLY A 1 181 ? -6.430 -2.352 2.711 1.00 89.62 181 GLY A C 1
ATOM 1397 O O . GLY A 1 181 ? -5.970 -2.007 3.797 1.00 89.62 181 GLY A O 1
ATOM 1398 N N . ALA A 1 182 ? -6.725 -1.460 1.755 1.00 91.00 182 ALA A N 1
ATOM 1399 C CA . ALA A 1 182 ? -6.659 -0.012 1.949 1.00 91.00 182 ALA A CA 1
ATOM 1400 C C . ALA A 1 182 ? -7.878 0.550 2.704 1.00 91.00 182 ALA A C 1
ATOM 1402 O O . ALA A 1 182 ? -7.934 1.741 3.000 1.00 91.00 182 ALA A O 1
ATOM 1403 N N . CYS A 1 183 ? -8.886 -0.271 3.001 1.00 88.69 183 CYS A N 1
ATOM 1404 C CA . CYS A 1 183 ? -9.970 0.139 3.877 1.00 88.69 183 CYS A CA 1
ATOM 1405 C C . CYS A 1 183 ? -9.481 0.100 5.316 1.00 88.69 183 CYS A C 1
ATOM 1407 O O . CYS A 1 183 ? -9.290 -0.988 5.856 1.00 88.69 183 CYS A O 1
ATOM 1409 N N . LYS A 1 184 ? -9.325 1.280 5.937 1.00 82.19 184 LYS A N 1
ATOM 1410 C CA . LYS A 1 184 ? -9.089 1.352 7.377 1.00 82.19 184 LYS A CA 1
ATOM 1411 C C . LYS A 1 184 ? -10.161 0.518 8.069 1.00 82.19 184 LYS A C 1
ATOM 1413 O O . LYS A 1 184 ? -11.360 0.739 7.853 1.00 82.19 184 LYS A O 1
ATOM 1418 N N . TYR A 1 185 ? -9.737 -0.450 8.876 1.00 71.44 185 TYR A N 1
ATOM 1419 C CA . TYR A 1 185 ? -10.650 -1.019 9.859 1.00 71.44 185 TYR A CA 1
ATOM 1420 C C . TYR A 1 185 ? -11.210 0.152 10.663 1.00 71.44 185 TYR A C 1
ATOM 1422 O O . TYR A 1 185 ? -10.464 1.114 10.880 1.00 71.44 185 TYR A O 1
ATOM 1430 N N . PRO A 1 186 ? -12.505 0.139 11.036 1.00 64.81 186 PRO A N 1
ATOM 1431 C CA . PRO A 1 186 ? -12.997 1.151 11.950 1.00 64.81 186 PRO A CA 1
ATOM 1432 C C . PRO A 1 186 ? -12.030 1.125 13.123 1.00 64.81 186 PRO A C 1
ATOM 1434 O O . PRO A 1 186 ? -11.889 0.091 13.780 1.00 64.81 186 PRO A O 1
ATOM 1437 N N . GLU A 1 187 ? -11.283 2.219 13.280 1.00 58.34 187 GLU A N 1
ATOM 1438 C CA . GLU A 1 187 ? -10.480 2.451 14.461 1.00 58.34 187 GLU A CA 1
ATOM 1439 C C . GLU A 1 187 ? -11.446 2.137 15.590 1.00 58.34 187 GLU A C 1
ATOM 1441 O O . GLU A 1 187 ? -12.548 2.704 15.625 1.00 58.34 187 GLU A O 1
ATOM 1446 N N . GLN A 1 188 ? -11.142 1.108 16.385 1.00 52.34 188 GLN A N 1
ATOM 1447 C CA . GLN A 1 188 ? -11.919 0.853 17.579 1.00 52.34 188 GLN A CA 1
ATOM 1448 C C . GLN A 1 188 ? -11.694 2.105 18.411 1.00 52.34 188 GLN A C 1
ATOM 1450 O O . GLN A 1 188 ? -10.733 2.178 19.167 1.00 52.34 188 GLN A O 1
ATOM 1455 N N . LYS A 1 189 ? -12.538 3.127 18.213 1.00 53.28 189 LYS A N 1
ATOM 1456 C CA . LYS A 1 189 ? -12.745 4.174 19.193 1.00 53.28 189 LYS A CA 1
ATOM 1457 C C . LYS A 1 189 ? -12.970 3.371 20.446 1.00 53.28 189 LYS A C 1
ATOM 1459 O O . LYS A 1 189 ? -13.921 2.587 20.464 1.00 53.28 189 LYS A O 1
ATOM 1464 N N . GLU A 1 190 ? -12.031 3.451 21.381 1.00 59.38 190 GLU A N 1
ATOM 1465 C CA . GLU A 1 190 ? -12.121 2.758 22.652 1.00 59.38 190 GLU A CA 1
ATOM 1466 C C . GLU A 1 190 ? -13.400 3.261 23.306 1.00 59.38 190 GLU A C 1
ATOM 1468 O O . GLU A 1 190 ? -13.457 4.316 23.937 1.00 59.38 190 GLU A O 1
ATOM 1473 N N . GLN A 1 191 ? -14.492 2.568 23.011 1.00 63.03 191 GLN A N 1
ATOM 1474 C CA . GLN A 1 191 ? -15.796 2.934 23.482 1.00 63.03 191 GLN A CA 1
ATOM 1475 C C . GLN A 1 191 ? -15.766 2.447 24.911 1.00 63.03 191 GLN A C 1
ATOM 1477 O O . GLN A 1 191 ? -15.751 1.242 25.165 1.00 63.03 191 GLN A O 1
ATOM 1482 N N . VAL A 1 192 ? -15.615 3.406 25.823 1.00 70.50 192 VAL A N 1
ATOM 1483 C CA . VAL A 1 192 ? -15.589 3.173 27.260 1.00 70.50 192 VAL A CA 1
ATOM 1484 C C . VAL A 1 192 ? -16.732 2.218 27.577 1.00 70.50 192 VAL A C 1
ATOM 1486 O O . VAL A 1 192 ? -17.900 2.537 27.345 1.00 70.50 192 VAL A O 1
ATOM 1489 N N . GLY A 1 193 ? -16.381 1.003 28.006 1.00 80.12 193 GLY A N 1
ATOM 1490 C CA . GLY A 1 193 ? -17.367 -0.040 28.242 1.00 80.12 193 GLY A CA 1
ATOM 1491 C C . GLY A 1 193 ? -18.408 0.458 29.238 1.00 80.12 193 GLY A C 1
ATOM 1492 O O . GLY A 1 193 ? -18.070 1.189 30.171 1.00 80.12 193 GLY A O 1
ATOM 1493 N N . ALA A 1 194 ? -19.670 0.057 29.070 1.00 83.88 194 ALA A N 1
ATOM 1494 C CA . ALA A 1 194 ? -20.751 0.471 29.970 1.00 83.88 194 ALA A CA 1
ATOM 1495 C C . ALA A 1 194 ? -20.397 0.225 31.452 1.00 83.88 194 ALA A C 1
ATOM 1497 O O . ALA A 1 194 ? -20.720 1.040 32.312 1.00 83.88 194 ALA A O 1
ATOM 1498 N N . GLY A 1 195 ? -19.645 -0.847 31.737 1.00 85.62 195 GLY A N 1
ATOM 1499 C CA . GLY A 1 195 ? -19.119 -1.134 33.072 1.00 85.62 195 GLY A CA 1
ATOM 1500 C C . GLY A 1 195 ? -18.199 -0.040 33.622 1.00 85.62 195 GLY A C 1
ATOM 1501 O O . GLY A 1 195 ? -18.344 0.346 34.776 1.00 85.62 195 GLY A O 1
ATOM 1502 N N . THR A 1 196 ? -17.310 0.525 32.804 1.00 88.81 196 THR A N 1
ATOM 1503 C CA . THR A 1 196 ? -16.415 1.612 33.224 1.00 88.81 196 THR A CA 1
ATOM 1504 C C . THR A 1 196 ? -17.202 2.873 33.575 1.00 88.81 196 THR A C 1
ATOM 1506 O O . THR A 1 196 ? -16.900 3.519 34.573 1.00 88.81 196 THR A O 1
ATOM 1509 N N . VAL A 1 197 ? -18.257 3.191 32.817 1.00 91.50 197 VAL A N 1
ATOM 1510 C CA . VAL A 1 197 ? -19.140 4.328 33.132 1.00 91.50 197 VAL A CA 1
ATOM 1511 C C . VAL A 1 197 ? -19.822 4.127 34.488 1.00 91.50 197 VAL A C 1
ATOM 1513 O O . VAL A 1 197 ? -19.805 5.032 35.320 1.00 91.50 197 VAL A O 1
ATOM 1516 N N . VAL A 1 198 ? -20.357 2.929 34.751 1.00 93.00 198 VAL A N 1
ATOM 1517 C CA . VAL A 1 198 ? -20.987 2.596 36.042 1.00 93.00 198 VAL A CA 1
ATOM 1518 C C . VAL A 1 198 ? -19.987 2.698 37.196 1.00 93.00 198 VAL A C 1
ATOM 1520 O O . VAL A 1 198 ? -20.319 3.267 38.232 1.00 93.00 198 VAL A O 1
ATOM 1523 N N . ILE A 1 199 ? -18.756 2.209 37.015 1.00 93.69 199 ILE A N 1
ATOM 1524 C CA . ILE A 1 199 ? -17.699 2.286 38.036 1.00 93.69 199 ILE A CA 1
ATOM 1525 C C . ILE A 1 199 ? -17.333 3.742 38.344 1.00 93.69 199 ILE A C 1
ATOM 1527 O O . ILE A 1 199 ? -17.183 4.091 39.515 1.00 93.69 199 ILE A O 1
ATOM 1531 N N . ILE A 1 200 ? -17.210 4.597 37.323 1.00 93.44 200 ILE A N 1
ATOM 1532 C CA . ILE A 1 200 ? -16.891 6.021 37.508 1.00 93.44 200 ILE A CA 1
ATOM 1533 C C . ILE A 1 200 ? -18.006 6.716 38.295 1.00 93.44 200 ILE A C 1
ATOM 1535 O O . ILE A 1 200 ? -17.727 7.377 39.294 1.00 93.44 200 ILE A O 1
ATOM 1539 N N . VAL A 1 201 ? -19.267 6.528 37.890 1.00 94.75 201 VAL A N 1
ATOM 1540 C CA . VAL A 1 201 ? -20.422 7.134 38.573 1.00 94.75 201 VAL A CA 1
ATOM 1541 C C . VAL A 1 201 ? -20.516 6.646 40.019 1.00 94.75 201 VAL A C 1
ATOM 1543 O O . VAL A 1 201 ? -20.617 7.462 40.933 1.00 94.75 201 VAL A O 1
ATOM 1546 N N . PHE A 1 202 ? -20.401 5.334 40.244 1.00 94.62 202 PHE A N 1
ATOM 1547 C CA . PHE A 1 202 ? -20.416 4.749 41.583 1.00 94.62 202 PHE A CA 1
ATOM 1548 C C . PHE A 1 202 ? -19.291 5.302 42.463 1.00 94.62 202 PHE A C 1
ATOM 1550 O O . PHE A 1 202 ? -19.541 5.673 43.608 1.00 94.62 202 PHE A O 1
ATOM 1557 N N . SER A 1 203 ? -18.074 5.414 41.923 1.00 94.31 203 SER A N 1
ATOM 1558 C CA . SER A 1 203 ? -16.921 5.932 42.664 1.00 94.31 203 SER A CA 1
ATOM 1559 C C . SER A 1 203 ? -17.154 7.374 43.112 1.00 94.31 203 SER A C 1
ATOM 1561 O O . SER A 1 203 ? -16.975 7.682 44.287 1.00 94.31 203 SER A O 1
ATOM 1563 N N . ILE A 1 204 ? -17.619 8.251 42.216 1.00 97.31 204 ILE A N 1
ATOM 1564 C CA . ILE A 1 204 ? -17.891 9.659 42.547 1.00 97.31 204 ILE A CA 1
ATOM 1565 C C . ILE A 1 204 ? -18.998 9.764 43.605 1.00 97.31 204 ILE A C 1
ATOM 1567 O O . ILE A 1 204 ? -18.832 10.472 44.600 1.00 97.31 204 ILE A O 1
ATOM 1571 N N . SER A 1 205 ? -20.106 9.036 43.434 1.00 95.62 205 SER A N 1
ATOM 1572 C CA . SER A 1 205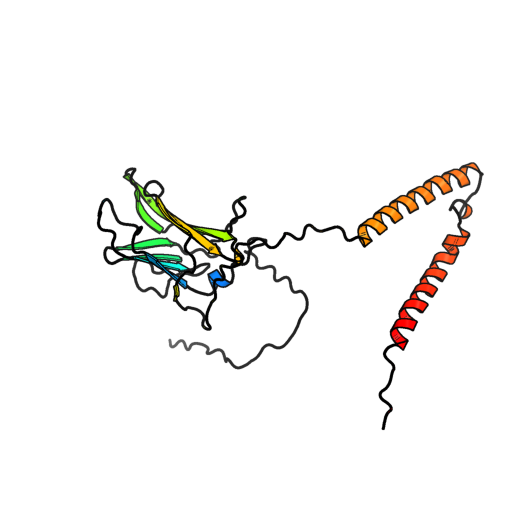 ? -21.198 9.016 44.414 1.00 95.62 205 SER A CA 1
ATOM 1573 C C . SER A 1 205 ? -20.746 8.491 45.779 1.00 95.62 205 SER A C 1
ATOM 1575 O O . SER A 1 205 ? -21.138 9.045 46.806 1.00 95.62 205 SER A O 1
ATOM 1577 N N . PHE A 1 206 ? -19.893 7.467 45.805 1.00 93.44 206 PHE A N 1
ATOM 1578 C CA . PHE A 1 206 ? -19.338 6.899 47.030 1.00 93.44 206 PHE A CA 1
ATOM 1579 C C . PHE A 1 206 ? -18.455 7.902 47.784 1.00 93.44 206 PHE A C 1
ATOM 1581 O O . PHE A 1 206 ? -18.640 8.090 48.988 1.00 93.44 206 PHE A O 1
ATOM 1588 N N . PHE A 1 207 ? -17.558 8.611 47.089 1.00 95.44 207 PHE A N 1
ATOM 1589 C CA . PHE A 1 207 ? -16.730 9.647 47.716 1.00 95.44 207 PHE A CA 1
ATOM 1590 C C . PHE A 1 207 ? -17.568 10.798 48.277 1.00 95.44 207 PHE A C 1
ATOM 1592 O O . PHE A 1 207 ? -17.343 11.216 49.412 1.00 95.44 207 PHE A O 1
ATOM 1599 N N . LEU A 1 208 ? -18.562 11.283 47.526 1.00 96.31 208 LEU A N 1
ATOM 1600 C CA . LEU A 1 208 ? -19.459 12.342 48.000 1.00 96.31 208 LEU A CA 1
ATOM 1601 C C . LEU A 1 208 ? -20.232 11.915 49.250 1.00 96.31 208 LEU A C 1
ATOM 1603 O O . LEU A 1 208 ? -20.311 12.675 50.215 1.00 96.31 208 LEU A O 1
ATOM 1607 N N . TYR A 1 209 ? -20.753 10.689 49.254 1.00 94.50 209 TYR A N 1
ATOM 1608 C CA . TYR A 1 209 ? -21.442 10.122 50.406 1.00 94.50 209 TYR A CA 1
ATOM 1609 C C . TYR A 1 209 ? -20.537 10.062 51.645 1.00 94.50 209 TYR A C 1
ATOM 1611 O O . TYR A 1 209 ? -20.949 10.493 52.723 1.00 94.50 209 TYR A O 1
ATOM 1619 N N . LEU A 1 210 ? -19.294 9.591 51.492 1.00 93.00 210 LEU A N 1
ATOM 1620 C CA . LEU A 1 210 ? -18.338 9.525 52.595 1.00 93.00 210 LEU A CA 1
ATOM 1621 C C . LEU A 1 210 ? -17.976 10.910 53.129 1.00 93.00 210 LEU A C 1
ATOM 1623 O O . LEU A 1 210 ? -18.006 11.104 54.341 1.00 93.00 210 LEU A O 1
ATOM 1627 N N . VAL A 1 211 ? -17.656 11.872 52.261 1.00 95.06 211 VAL A N 1
ATOM 1628 C CA . VAL A 1 211 ? -17.225 13.213 52.686 1.00 95.06 211 VAL A CA 1
ATOM 1629 C C . VAL A 1 211 ? -18.362 13.952 53.387 1.00 95.06 211 VAL A C 1
ATOM 1631 O O . VAL A 1 211 ? -18.192 14.405 54.517 1.00 95.06 211 VAL A O 1
ATOM 1634 N N . ILE A 1 212 ? -19.537 14.035 52.758 1.00 95.69 212 ILE A N 1
ATOM 1635 C CA . ILE A 1 212 ? -20.684 14.764 53.317 1.00 95.69 212 ILE A CA 1
ATOM 1636 C C . ILE A 1 212 ? -21.173 14.079 54.597 1.00 95.69 212 ILE A C 1
ATOM 1638 O O . ILE A 1 212 ? -21.387 14.744 55.610 1.00 95.69 212 ILE A O 1
ATOM 1642 N N . GLY A 1 213 ? -21.303 12.749 54.582 1.00 91.88 213 GLY A N 1
ATOM 1643 C CA . GLY A 1 213 ? -21.738 11.988 55.751 1.00 91.88 213 GLY A CA 1
ATOM 1644 C C . GLY A 1 213 ? -20.767 12.103 56.927 1.00 91.88 213 GLY A C 1
ATOM 1645 O O . GLY A 1 213 ? -21.206 12.272 58.064 1.00 91.88 213 GLY A O 1
ATOM 1646 N N . SER A 1 214 ? -19.458 12.096 56.660 1.00 90.75 214 SER A N 1
ATOM 1647 C CA . SER A 1 214 ? -18.443 12.281 57.704 1.00 90.75 214 SER A CA 1
ATOM 1648 C C . SER A 1 214 ? -18.495 13.685 58.300 1.00 90.75 214 SER A C 1
ATOM 1650 O O . SER A 1 214 ? -18.468 13.820 59.518 1.00 90.75 214 SER A O 1
ATOM 1652 N N . LEU A 1 215 ? -18.635 14.731 57.476 1.00 92.94 215 LEU A N 1
ATOM 1653 C CA . LEU A 1 215 ? -18.748 16.113 57.961 1.00 92.94 215 LEU A CA 1
ATOM 1654 C C . LEU A 1 215 ? -19.961 16.306 58.884 1.00 92.94 215 LEU A C 1
ATOM 1656 O O . LEU A 1 215 ? -19.840 16.951 59.924 1.00 92.94 215 LEU A O 1
ATOM 1660 N N . ILE A 1 216 ? -21.109 15.715 58.537 1.00 93.62 216 ILE A N 1
ATOM 1661 C CA . ILE A 1 216 ? -22.321 15.764 59.369 1.00 93.62 216 ILE A CA 1
ATOM 1662 C C . ILE A 1 216 ? -22.115 15.009 60.691 1.00 93.62 216 ILE A C 1
ATOM 1664 O O . ILE A 1 216 ? -22.508 15.491 61.748 1.00 93.62 216 ILE A O 1
ATOM 1668 N N . ASN A 1 217 ? -21.483 13.835 60.665 1.00 90.88 217 ASN A N 1
ATOM 1669 C CA . ASN A 1 217 ? -21.225 13.074 61.890 1.00 90.88 217 ASN A CA 1
ATOM 1670 C C . ASN A 1 217 ? -20.219 13.779 62.812 1.00 90.88 217 ASN A C 1
ATOM 1672 O O . ASN A 1 217 ? -20.390 13.757 64.031 1.00 90.88 217 ASN A O 1
ATOM 1676 N N . VAL A 1 218 ? -19.210 14.445 62.243 1.00 92.25 218 VAL A N 1
ATOM 1677 C CA . VAL A 1 218 ? -18.243 15.255 63.000 1.00 92.25 218 VAL A CA 1
ATOM 1678 C C . VAL A 1 218 ? -18.923 16.466 63.636 1.00 92.25 218 VAL A C 1
ATOM 1680 O O . VAL A 1 218 ? -18.678 16.745 64.807 1.00 92.25 218 VAL A O 1
ATOM 1683 N N . SER A 1 219 ? -19.817 17.160 62.921 1.00 91.06 219 SER A N 1
ATOM 1684 C CA . SER A 1 219 ? -20.550 18.299 63.497 1.00 91.06 219 SER A CA 1
ATOM 1685 C C . SER A 1 219 ? -21.517 17.889 64.613 1.00 91.06 219 SER A C 1
ATOM 1687 O O . SER A 1 219 ? -21.805 18.689 65.498 1.00 91.06 219 SER A O 1
ATOM 1689 N N . GLN A 1 220 ? -21.959 16.629 64.625 1.00 91.19 220 GLN A N 1
ATOM 1690 C CA . GLN A 1 220 ? -22.741 16.026 65.710 1.00 91.19 220 GLN A CA 1
ATOM 1691 C C . GLN A 1 220 ? -21.881 15.496 66.873 1.00 91.19 220 GLN A C 1
ATOM 1693 O O . GLN A 1 220 ? -22.421 14.919 67.815 1.00 91.19 220 GLN A O 1
ATOM 1698 N N . GLY A 1 221 ? -20.557 15.676 66.829 1.00 90.50 221 GLY A N 1
ATOM 1699 C CA . GLY A 1 221 ? -19.643 15.271 67.899 1.00 90.50 221 GLY A CA 1
ATOM 1700 C C . GLY A 1 221 ? -19.315 13.775 67.936 1.00 90.50 221 GLY A C 1
ATOM 1701 O O . GLY A 1 221 ? -18.760 13.306 68.930 1.00 90.50 221 GLY A O 1
ATOM 1702 N N . ARG A 1 222 ? -19.628 13.009 66.880 1.00 88.75 222 ARG A N 1
ATOM 1703 C CA . ARG A 1 222 ? -19.203 11.602 66.782 1.00 88.75 222 ARG A CA 1
ATOM 1704 C C . ARG A 1 222 ? -17.696 11.529 66.560 1.00 88.75 222 ARG A C 1
ATOM 1706 O O . ARG A 1 222 ? -17.136 12.316 65.799 1.00 88.75 222 ARG A O 1
ATOM 1713 N N . SER A 1 223 ? -17.036 10.571 67.207 1.00 88.31 223 SER A N 1
ATOM 1714 C CA . SER A 1 223 ? -15.580 10.413 67.143 1.00 88.31 223 SER A CA 1
ATOM 1715 C C . SER A 1 223 ? -15.173 8.975 66.815 1.00 88.31 223 SER A C 1
ATOM 1717 O O . SER A 1 223 ? -15.933 8.027 67.004 1.00 88.31 223 SER A O 1
ATOM 1719 N N . GLY A 1 224 ? -13.971 8.811 66.259 1.00 87.75 224 GLY A N 1
ATOM 1720 C CA . GLY A 1 224 ? -13.442 7.502 65.879 1.00 87.75 224 GLY A CA 1
ATOM 1721 C C . GLY A 1 224 ? -14.220 6.838 64.738 1.00 87.75 224 GLY A C 1
ATOM 1722 O O . GLY A 1 224 ? -14.495 7.453 63.709 1.00 87.75 224 GLY A O 1
ATOM 1723 N N . VAL A 1 225 ? -14.552 5.556 64.907 1.00 83.31 225 VAL A N 1
ATOM 1724 C CA . VAL A 1 225 ? -15.164 4.708 63.862 1.00 83.31 225 VAL A CA 1
ATOM 1725 C C . VAL A 1 225 ? -16.602 5.135 63.529 1.00 83.31 225 VAL A C 1
ATOM 1727 O O . VAL A 1 225 ? -17.099 4.858 62.439 1.00 83.31 225 VAL A O 1
ATOM 1730 N N . GLU A 1 226 ? -17.251 5.883 64.422 1.00 85.38 226 GLU A N 1
ATOM 1731 C CA . GLU A 1 226 ? -18.619 6.383 64.246 1.00 85.38 226 GLU A CA 1
ATOM 1732 C C . GLU A 1 226 ? -18.720 7.590 63.300 1.00 85.38 226 GLU A C 1
ATOM 1734 O O . GLU A 1 226 ? -19.822 8.001 62.934 1.00 85.38 226 GLU A O 1
ATOM 1739 N N . ILE A 1 227 ? -17.580 8.153 62.882 1.00 89.25 227 ILE A N 1
ATOM 1740 C CA . ILE A 1 227 ? -17.532 9.230 61.885 1.00 89.25 227 ILE A CA 1
ATOM 1741 C C . ILE A 1 227 ? -18.020 8.718 60.523 1.00 89.25 227 ILE A C 1
ATOM 1743 O O . ILE A 1 227 ? -18.686 9.446 59.785 1.00 89.25 227 ILE A O 1
ATOM 1747 N N . LEU A 1 228 ? -17.748 7.449 60.204 1.00 89.44 228 LEU A N 1
ATOM 1748 C CA . LEU A 1 228 ? -18.163 6.833 58.949 1.00 89.44 228 LEU A CA 1
ATOM 1749 C C . LEU A 1 228 ? -19.694 6.703 58.877 1.00 89.44 228 LEU A C 1
ATOM 1751 O O . LEU A 1 228 ? -20.310 6.058 59.736 1.00 89.44 228 LEU A O 1
ATOM 1755 N N . PRO A 1 229 ? -20.336 7.266 57.838 1.00 87.88 229 PRO A N 1
ATOM 1756 C CA . PRO A 1 229 ? -21.777 7.154 57.681 1.00 87.88 229 PRO A CA 1
ATOM 1757 C C . PRO A 1 229 ? -22.170 5.683 57.469 1.00 87.88 229 PRO A C 1
ATOM 1759 O O . PRO A 1 229 ? -21.562 4.963 56.677 1.00 87.88 229 PRO A O 1
ATOM 1762 N N . HIS A 1 230 ? -23.177 5.230 58.225 1.00 88.38 230 HIS A N 1
ATOM 1763 C CA . HIS A 1 230 ? -23.657 3.841 58.246 1.00 88.38 230 HIS A CA 1
ATOM 1764 C C . HIS A 1 230 ? -22.553 2.785 58.480 1.00 88.38 230 HIS A C 1
ATOM 1766 O O . HIS A 1 230 ? -22.510 1.769 57.791 1.00 88.38 230 HIS A O 1
ATOM 1772 N N . HIS A 1 231 ? -21.671 2.983 59.468 1.00 87.19 231 HIS A N 1
ATOM 1773 C CA . HIS A 1 231 ? -20.572 2.048 59.777 1.00 87.19 231 HIS A CA 1
ATOM 1774 C C . HIS A 1 231 ? -20.999 0.565 59.896 1.00 87.19 231 HIS A C 1
ATOM 1776 O O . HIS A 1 231 ? -20.289 -0.308 59.403 1.00 87.19 231 HIS A O 1
ATOM 1782 N N . ASN A 1 232 ? -22.179 0.276 60.465 1.00 86.56 232 ASN A N 1
ATOM 1783 C CA . ASN A 1 232 ? -22.724 -1.087 60.574 1.00 86.56 232 ASN A CA 1
ATOM 1784 C C . ASN A 1 232 ? -22.897 -1.774 59.210 1.00 86.56 232 ASN A C 1
ATOM 1786 O O . ASN A 1 232 ? -22.642 -2.968 59.075 1.00 86.56 232 ASN A O 1
ATOM 1790 N N . PHE A 1 233 ? -23.297 -1.023 58.181 1.00 87.69 233 PHE A N 1
ATOM 1791 C CA . PHE A 1 233 ? -23.401 -1.550 56.822 1.00 87.69 233 PHE A CA 1
ATOM 1792 C C . PHE A 1 233 ? -22.016 -1.910 56.268 1.00 87.69 233 PHE A C 1
ATOM 1794 O O . PHE A 1 233 ? -21.830 -2.997 55.725 1.00 87.69 233 PHE A O 1
ATOM 1801 N N . TRP A 1 234 ? -21.027 -1.032 56.459 1.00 86.75 234 TRP A N 1
ATOM 1802 C CA . TRP A 1 234 ? -19.656 -1.250 55.985 1.00 86.75 234 TRP A CA 1
ATOM 1803 C C . TRP A 1 234 ? -18.972 -2.435 56.662 1.00 86.75 234 TRP A C 1
ATOM 1805 O O . TRP A 1 234 ? -18.226 -3.157 56.007 1.00 86.75 234 TRP A O 1
ATOM 1815 N N . GLN A 1 235 ? -19.264 -2.681 57.939 1.00 88.19 235 GLN A N 1
ATOM 1816 C CA . GLN A 1 235 ? -18.782 -3.867 58.649 1.00 88.19 235 GLN A CA 1
ATOM 1817 C C . GLN A 1 235 ? -19.364 -5.167 58.080 1.00 88.19 235 GLN A C 1
ATOM 1819 O O . GLN A 1 235 ? -18.669 -6.179 58.032 1.00 88.19 235 GLN A O 1
ATOM 1824 N N . MET A 1 236 ? -20.616 -5.141 57.614 1.00 90.31 236 MET A N 1
ATOM 1825 C CA . MET A 1 236 ? -21.289 -6.307 57.031 1.00 90.31 236 MET A CA 1
ATOM 1826 C C . MET A 1 236 ? -20.995 -6.498 55.536 1.00 90.31 236 MET A C 1
ATOM 1828 O O . MET A 1 236 ? -21.197 -7.590 55.002 1.00 90.31 236 MET A O 1
ATOM 1832 N N . LEU A 1 237 ? -20.470 -5.476 54.853 1.00 90.00 237 LEU A N 1
ATOM 1833 C CA . LEU A 1 237 ? -20.181 -5.509 53.417 1.00 90.00 237 LEU A CA 1
ATOM 1834 C C . LEU A 1 237 ? -19.297 -6.702 52.986 1.00 90.00 237 LEU A C 1
ATOM 1836 O O . LEU A 1 237 ? -19.664 -7.370 52.018 1.00 90.00 237 LEU A O 1
ATOM 1840 N N . PRO A 1 238 ? -18.182 -7.044 53.671 1.00 88.94 238 PRO A N 1
ATOM 1841 C CA . PRO A 1 238 ? -17.362 -8.198 53.293 1.00 88.94 238 PRO A CA 1
ATOM 1842 C C . PRO A 1 238 ? -18.128 -9.522 53.378 1.00 88.94 238 PRO A C 1
ATOM 1844 O O . PRO A 1 238 ? -17.934 -10.405 52.539 1.00 88.94 238 PRO A O 1
ATOM 1847 N N . THR A 1 239 ? -19.029 -9.648 54.357 1.00 91.06 239 THR A N 1
ATOM 1848 C CA . THR A 1 239 ? -19.905 -10.814 54.518 1.00 91.06 239 THR A CA 1
ATOM 1849 C C . THR A 1 239 ? -20.864 -10.926 53.337 1.00 91.06 239 THR A C 1
ATOM 1851 O O . THR A 1 239 ? -20.923 -11.980 52.707 1.00 91.06 239 THR A O 1
ATOM 1854 N N . TYR A 1 240 ? -21.521 -9.827 52.951 1.00 89.25 240 TYR A N 1
ATOM 1855 C CA . TYR A 1 240 ? -22.416 -9.808 51.788 1.00 89.25 240 TYR A CA 1
ATOM 1856 C C . TYR A 1 240 ? -21.691 -10.112 50.472 1.00 89.25 240 TYR A C 1
ATOM 1858 O O . TYR A 1 240 ? -22.219 -10.835 49.627 1.00 89.25 240 TYR A O 1
ATOM 1866 N N . ILE A 1 241 ? -20.460 -9.619 50.302 1.00 90.31 241 ILE A N 1
ATOM 1867 C CA . ILE A 1 241 ? -19.631 -9.945 49.135 1.00 90.31 241 ILE A CA 1
ATOM 1868 C C . ILE A 1 241 ? -19.342 -11.449 49.112 1.00 90.31 241 ILE A C 1
ATOM 1870 O O . ILE A 1 241 ? -19.599 -12.107 48.104 1.00 90.31 241 ILE A O 1
ATOM 1874 N N . LYS A 1 242 ? -18.864 -12.021 50.223 1.00 89.25 242 LYS A N 1
ATOM 1875 C CA . LYS A 1 242 ? -18.574 -13.459 50.331 1.00 89.25 242 LYS A CA 1
ATOM 1876 C C . LYS A 1 242 ? -19.797 -14.317 49.988 1.00 89.25 242 LYS A C 1
ATOM 1878 O O . LYS A 1 242 ? -19.667 -15.285 49.237 1.00 89.25 242 LYS A O 1
ATOM 1883 N N . GLU A 1 243 ? -20.968 -13.958 50.503 1.00 88.12 243 GLU A N 1
ATOM 1884 C CA . GLU A 1 243 ? -22.224 -14.664 50.230 1.00 88.12 243 GLU A CA 1
ATOM 1885 C C . GLU A 1 243 ? -22.643 -14.557 48.757 1.00 88.12 243 GLU A C 1
ATOM 1887 O O . GLU A 1 243 ? -23.000 -15.565 48.143 1.00 88.12 243 GLU A O 1
ATOM 1892 N N . GLY A 1 244 ? -22.515 -13.374 48.147 1.00 86.25 244 GLY A N 1
ATOM 1893 C CA . GLY A 1 244 ? -22.792 -13.170 46.722 1.00 86.25 244 GLY A CA 1
ATOM 1894 C C . GLY A 1 244 ? -21.866 -13.979 45.805 1.00 86.25 244 GLY A C 1
ATOM 1895 O O . GLY A 1 244 ? -22.324 -14.594 44.834 1.00 86.25 244 GLY A O 1
ATOM 1896 N N . PHE A 1 245 ? -20.572 -14.050 46.136 1.00 87.19 245 PHE A N 1
ATOM 1897 C CA . PHE A 1 245 ? -19.612 -14.901 45.430 1.00 87.19 245 PHE A CA 1
ATOM 1898 C C . PHE A 1 245 ? -19.974 -16.385 45.578 1.00 87.19 245 PHE A C 1
ATOM 1900 O O . PHE A 1 245 ? -20.089 -17.081 44.569 1.00 87.19 245 PHE A O 1
ATOM 1907 N N . MET A 1 246 ? -20.234 -16.874 46.795 1.00 84.62 246 MET A N 1
ATOM 1908 C CA . MET A 1 246 ? -20.654 -18.268 46.990 1.00 84.62 246 MET A CA 1
ATOM 1909 C C . MET A 1 246 ? -21.918 -18.604 46.193 1.00 84.62 246 MET A C 1
ATOM 1911 O O . MET A 1 246 ? -21.954 -19.623 45.507 1.00 84.62 246 MET A O 1
ATOM 1915 N N . PHE A 1 247 ? -22.929 -17.736 46.198 1.00 82.94 247 PHE A N 1
ATOM 1916 C CA . PHE A 1 247 ? -24.161 -17.967 45.444 1.00 82.94 247 PHE A CA 1
ATOM 1917 C C . PHE A 1 247 ? -23.916 -18.064 43.930 1.00 82.94 247 PHE A C 1
ATOM 1919 O O . PHE A 1 247 ? -24.439 -18.959 43.261 1.00 82.94 247 PHE A O 1
ATOM 1926 N N . THR A 1 248 ? -23.083 -17.175 43.387 1.00 83.94 248 THR A N 1
ATOM 1927 C CA . THR A 1 248 ? -22.820 -17.102 41.943 1.00 83.94 248 THR A CA 1
ATOM 1928 C C . THR A 1 248 ? -21.954 -18.271 41.459 1.00 83.94 248 THR A C 1
ATOM 1930 O O . THR A 1 248 ? -22.269 -18.892 40.442 1.00 83.94 248 THR A O 1
ATOM 1933 N N . PHE A 1 249 ? -20.904 -18.631 42.206 1.00 76.44 249 PHE A N 1
ATOM 1934 C CA . PHE A 1 249 ? -19.956 -19.689 41.831 1.00 76.44 249 PHE A CA 1
ATOM 1935 C C . PHE A 1 249 ? -20.450 -21.111 42.159 1.00 76.44 249 PHE A C 1
ATOM 1937 O O . PHE A 1 249 ? -20.188 -22.053 41.406 1.00 76.44 249 PHE A O 1
ATOM 1944 N N . CYS A 1 250 ? -21.219 -21.305 43.235 1.00 72.62 250 CYS A N 1
ATOM 1945 C CA . CYS A 1 250 ? -21.781 -22.624 43.545 1.00 72.62 250 CYS A CA 1
ATOM 1946 C C . CYS A 1 250 ? -22.951 -22.991 42.618 1.00 72.62 250 CYS A C 1
ATOM 1948 O O . CYS A 1 250 ? -23.167 -24.173 42.337 1.00 72.62 250 CYS A O 1
ATOM 1950 N N . ARG A 1 251 ? -23.692 -22.006 42.090 1.00 61.78 251 ARG A N 1
ATOM 1951 C CA . ARG A 1 251 ? -24.793 -22.256 41.146 1.00 61.78 251 ARG A CA 1
ATOM 1952 C C . ARG A 1 251 ? -24.302 -22.565 39.728 1.00 61.78 251 ARG A C 1
ATOM 1954 O O . ARG A 1 251 ? -24.917 -23.392 39.058 1.00 61.78 251 ARG A O 1
ATOM 1961 N N . SER A 1 252 ? -23.197 -21.967 39.277 1.00 58.53 252 SER A N 1
ATOM 1962 C CA . SER A 1 252 ? -22.585 -22.291 37.978 1.00 58.53 252 SER A CA 1
ATOM 1963 C C . SER A 1 252 ? -21.940 -23.683 37.961 1.00 58.53 252 SER A C 1
ATOM 1965 O O . SER A 1 252 ? -22.005 -24.372 36.947 1.00 58.53 252 SER A O 1
ATOM 1967 N N . SER A 1 253 ? -21.422 -24.146 39.102 1.00 57.94 253 SER A N 1
ATOM 1968 C CA . SER A 1 253 ? -20.794 -25.470 39.234 1.00 57.94 253 SER A CA 1
ATOM 1969 C C . SER A 1 253 ? -21.796 -26.639 39.199 1.00 57.94 253 SER A C 1
ATOM 1971 O O . SER A 1 253 ? -21.460 -27.721 38.728 1.00 57.94 253 SER A O 1
ATOM 1973 N N . ARG A 1 254 ? -23.056 -26.437 39.623 1.00 55.66 254 ARG A N 1
ATOM 1974 C CA . ARG A 1 254 ? -24.101 -27.489 39.599 1.00 55.66 254 ARG A CA 1
ATOM 1975 C C . ARG A 1 254 ? -24.692 -27.783 38.216 1.00 55.66 254 ARG A C 1
ATOM 1977 O O . ARG A 1 254 ? -25.430 -28.754 38.085 1.00 55.66 254 ARG A O 1
ATOM 1984 N N . ARG A 1 255 ? -24.405 -26.976 37.188 1.00 53.84 255 ARG A N 1
ATOM 1985 C CA . ARG A 1 255 ? -24.965 -27.180 35.837 1.00 53.84 255 ARG A CA 1
ATOM 1986 C C . ARG A 1 255 ? -24.135 -28.117 34.950 1.00 53.84 255 ARG A C 1
ATOM 1988 O O . ARG A 1 255 ? -24.630 -28.517 33.908 1.00 53.84 255 ARG A O 1
ATOM 1995 N N . ASN A 1 256 ? -22.930 -28.500 35.385 1.00 51.72 256 ASN A N 1
ATOM 1996 C CA . ASN A 1 256 ? -22.025 -29.384 34.637 1.00 51.72 256 ASN A CA 1
ATOM 1997 C C . ASN A 1 256 ? -22.028 -30.846 35.124 1.00 51.72 256 ASN A C 1
ATOM 1999 O O . ASN A 1 256 ? -21.217 -31.632 34.655 1.00 51.72 256 ASN A O 1
ATOM 2003 N N . SER A 1 257 ? -22.927 -31.216 36.043 1.00 52.03 257 SER A N 1
ATOM 2004 C CA . SER A 1 257 ? -23.041 -32.580 36.588 1.00 52.03 257 SER A CA 1
ATOM 2005 C C . SER A 1 257 ? -24.396 -33.222 36.264 1.00 52.03 257 SER A C 1
ATOM 2007 O O . SER A 1 257 ? -25.010 -33.856 37.119 1.00 52.03 257 SER A O 1
ATOM 2009 N N . SER A 1 258 ? -24.906 -33.038 35.044 1.00 50.53 258 SER A N 1
ATOM 2010 C CA . SER A 1 258 ? -25.895 -33.969 34.491 1.00 50.53 258 SER A CA 1
ATOM 2011 C C . SER A 1 258 ? -25.127 -35.082 33.789 1.00 50.53 258 SER A C 1
ATOM 2013 O O . SER A 1 258 ? -24.854 -35.005 32.589 1.00 50.53 258 SER A O 1
ATOM 2015 N N . ASP A 1 259 ? -24.715 -36.058 34.592 1.00 50.16 259 ASP A N 1
ATOM 2016 C CA . ASP A 1 259 ? -24.126 -37.305 34.142 1.00 50.16 259 ASP A CA 1
ATOM 2017 C C . ASP A 1 259 ? -25.047 -38.029 33.164 1.00 50.16 259 ASP A C 1
ATOM 2019 O O . ASP A 1 259 ? -26.244 -38.221 33.393 1.00 50.16 259 ASP A O 1
ATOM 2023 N N . TYR A 1 260 ? -24.409 -38.492 32.098 1.00 53.88 260 TYR A N 1
ATOM 2024 C CA . TYR A 1 260 ? -24.823 -39.613 31.281 1.00 53.88 260 TYR A CA 1
ATOM 2025 C C . TYR A 1 260 ? -24.962 -40.853 32.177 1.00 53.88 260 TYR A C 1
ATOM 2027 O O . TYR A 1 260 ? -23.990 -41.547 32.450 1.00 53.88 260 TYR A O 1
ATOM 2035 N N . SER A 1 261 ? -26.173 -41.143 32.642 1.00 49.09 261 SER A N 1
ATOM 2036 C CA . SER A 1 261 ? -26.532 -42.453 33.198 1.00 49.09 261 SER A CA 1
ATOM 2037 C C . SER A 1 261 ? -27.841 -42.918 32.566 1.00 49.09 261 SER A C 1
ATOM 2039 O O . SER A 1 261 ? -28.925 -42.821 33.130 1.00 49.09 261 SER A O 1
ATOM 2041 N N . ALA A 1 262 ? -27.704 -43.382 31.326 1.00 47.47 262 ALA A N 1
ATOM 2042 C CA . ALA A 1 262 ? -28.673 -44.218 30.635 1.00 47.47 262 ALA A CA 1
ATOM 2043 C C . ALA A 1 262 ? -27.905 -45.321 29.890 1.00 47.47 262 ALA A C 1
ATOM 2045 O O . ALA A 1 262 ? -27.722 -45.231 28.678 1.00 47.47 262 ALA A O 1
ATOM 2046 N N . ILE A 1 263 ? -27.416 -46.307 30.651 1.00 41.56 263 ILE A N 1
ATOM 2047 C CA . ILE A 1 263 ? -27.297 -47.727 30.274 1.00 41.56 263 ILE A CA 1
ATOM 2048 C C . ILE A 1 263 ? -27.625 -48.528 31.532 1.00 41.56 263 ILE A C 1
ATOM 2050 O O . ILE A 1 263 ? -27.037 -48.193 32.585 1.00 41.56 263 ILE A O 1
#

Organism: NCBI:txid231223

Sequence (263 aa):
MQVTPLIKDPTKPYAGNSSHQRFYKPYAVPGFDYFNLTAAVWALNLNQSCVSPRSSSNTSPCILYIAFCQNLDWLVLEPCKGSSVCQVADAANHSLGASSENPFASDDVPALQAKFFNGDPYPSASEVTCHLKTVVTFTCSRKAKWLVGGSTHTVKQAPWLRFIKFNANTCQMDIGFFFAGACKYPEQKEQVGAGTVVIIVFSISFFLYLVIGSLINVSQGRSGVEILPHHNFWQMLPTYIKEGFMFTFCRSSRRNSSDYSAI

InterPro domains:
  IPR009011 Mannose-6-phosphate receptor binding domain superfamily [G3DSA:2.70.130.10] (44-184)
  IPR009011 Mannose-6-phosphate receptor binding domain superfamily [SSF50911] (57-144)
  IPR018939 Autophagy-related protein 27 [PF09451] (87-250)

pLDDT: mean 79.53, std 18.99, range [28.66, 97.31]

Nearest PDB structures (foldseek):
  6z31-assembly1_A  TM=7.079E-01  e=5.781E-07  Homo sapiens
  6z32-assembly1_A  TM=7.192E-01  e=1.287E-06  Homo sapiens
  6um1-assembly1_A  TM=7.354E-01  e=7.052E-05  Bos taurus
  1sz0-assembly1_A  TM=5.897E-01  e=6.791E-06  Bos taurus
  8k9g-assembly1_A  TM=4.852E-01  e=5.887E+00  Thermoflavifilum thermophilum

Radius of gyration: 32.87 Å; Cα contacts (8 Å, |Δi|>4): 424; chains: 1; bounding box: 65×69×99 Å